Protein 1FOB (pdb70)

Secondary structure (DSSP, 8-state):
--SEEEEE-TTHHHHHHTT---B-TTS-B--HHHHHHHHT--EEEEEE-S--TT-TT-HHHHHHHHHHHHHTT-EEEEEE--SSS--BTTB-BPPTTS-SS-HHHHHHHHHHHHHHHHHHHHHTT---SEEEESSSGGG-SSBTTTSTT-HHHHHHHHHHHHHHHHTS--SSPPEEEEEES-TT-HHHHHHHHHHHHHTSSS-GGG--EEEEE--SSS-TT--HHHHHHHHHHHHHHH---EEEEE----SB-SS-SSPPPGGGTTS-SSHHHHHHHHHHHHHHHHTSTTEEEEEEE-TT-TT-TTTTSSSSB--SB-TTT-BBPTHHHHHHT-

Radius of gyration: 18.92 Å; Cα contacts (8 Å, |Δi|>4): 773; chains: 1; bounding box: 38×49×52 Å

Foldseek 3Di:
DFQALAAAAQCQVVQVVVVAWFAAPVLHTDHPLLSLLVLQGAEYEHEEADAAPVPRRHLVSVLVVLVVNVVSRHAYAYEYAQENDDHALVDAAHHVVADQPDLVRNLVVLLQVLQVSLQVCVVVVHAHAHYESHEQQLQFHHPDQTGPVPLLSSQLSLLSNLVSQVPHPRPDRHAYEYEHEPLLALVSQVVSVVVSVVNVSHDLVSGAEYEYEQEFQPELSRDLVSNLVNQQCVCVPSVHAYEHEEYFAALFFPDGPYDGHPVLNVQDRRLVSRLVVLVVNVVSLVPHDRSRAYYYYNQQPQPCQCVPGNGDGGHQADNVSSYGHPSSSSSSVD

CATH classification: 3.20.20.80

Structure (mmCIF, N/CA/C/O backbone):
data_1FOB
#
_entry.id   1FOB
#
_cell.length_a   59.700
_cell.length_b   87.980
_cell.length_c   128.200
_cell.angle_alpha   90.00
_cell.angle_beta   90.00
_cell.angle_gamma   90.00
#
_symmetry.space_group_name_H-M   'I 2 2 2'
#
loop_
_entity.id
_entity.type
_entity.pdbx_description
1 polymer BETA-1,4-GALACTANASE
2 non-polymer 'CALCIUM ION'
3 water water
#
loop_
_atom_site.group_PDB
_atom_site.id
_atom_site.type_symbol
_atom_site.label_atom_id
_atom_site.label_alt_id
_atom_site.label_comp_id
_atom_site.label_asym_id
_atom_site.label_entity_id
_atom_site.label_seq_id
_atom_site.pdbx_PDB_ins_code
_atom_site.Cartn_x
_atom_site.Cartn_y
_atom_site.Cartn_z
_atom_site.occupancy
_atom_site.B_iso_or_equiv
_atom_site.auth_seq_id
_atom_site.auth_comp_id
_atom_site.auth_asym_id
_atom_site.auth_atom_id
_atom_site.pdbx_PDB_model_num
ATOM 1 N N . ALA A 1 1 ? 32.066 36.993 102.404 1.00 32.62 1 ALA A N 1
ATOM 2 C CA . ALA A 1 1 ? 30.595 36.767 102.330 1.00 33.36 1 ALA A CA 1
ATOM 3 C C . ALA A 1 1 ? 30.173 35.826 103.455 1.00 32.86 1 ALA A C 1
ATOM 4 O O . ALA A 1 1 ? 30.978 35.045 103.960 1.00 32.32 1 ALA A O 1
ATOM 6 N N . LEU A 1 2 ? 28.909 35.906 103.856 1.00 30.81 2 LEU A N 1
ATOM 7 C CA . LEU A 1 2 ? 28.412 35.052 104.926 1.00 28.93 2 LEU A CA 1
ATOM 8 C C . LEU A 1 2 ? 28.340 33.612 104.451 1.00 27.82 2 LEU A C 1
ATOM 9 O O . LEU A 1 2 ? 28.258 33.351 103.250 1.00 28.56 2 LEU A O 1
ATOM 14 N N . THR A 1 3 ? 28.370 32.679 105.396 1.00 27.33 3 THR A N 1
ATOM 15 C CA . THR A 1 3 ? 28.304 31.267 105.071 1.00 26.88 3 THR A CA 1
ATOM 16 C C . THR A 1 3 ? 27.000 30.971 104.343 1.00 26.61 3 THR A C 1
ATOM 17 O O . THR A 1 3 ? 26.965 30.159 103.416 1.00 25.73 3 THR A O 1
ATOM 21 N N . TYR A 1 4 ? 25.931 31.650 104.756 1.00 26.47 4 TYR A N 1
ATOM 22 C CA . TYR A 1 4 ? 24.623 31.465 104.137 1.00 24.44 4 TYR A CA 1
ATOM 23 C C . TYR A 1 4 ? 23.977 32.803 103.787 1.00 24.32 4 TYR A C 1
ATOM 24 O O . TYR A 1 4 ? 23.914 33.712 104.619 1.00 24.28 4 TYR A O 1
ATOM 33 N N . ARG A 1 5 ? 23.515 32.919 102.549 1.00 23.08 5 ARG A N 1
ATOM 34 C CA . ARG A 1 5 ? 22.801 34.103 102.069 1.00 24.87 5 ARG A CA 1
ATOM 35 C C . ARG A 1 5 ? 21.554 33.439 101.507 1.00 24.97 5 ARG A C 1
ATOM 36 O O . ARG A 1 5 ? 21.547 32.962 100.371 1.00 23.40 5 ARG A O 1
ATOM 44 N N . GLY A 1 6 ? 20.502 33.381 102.308 1.00 23.97 6 GLY A N 1
ATOM 45 C CA . GLY A 1 6 ? 19.321 32.694 101.837 1.00 21.04 6 GLY A CA 1
ATOM 46 C C . GLY A 1 6 ? 18.031 33.457 101.755 1.00 22.56 6 GLY A C 1
ATOM 47 O O . GLY A 1 6 ? 17.957 34.649 102.053 1.00 20.99 6 GLY A O 1
ATOM 48 N N . ALA A 1 7 ? 17.008 32.727 101.330 1.00 21.35 7 ALA A N 1
ATOM 49 C CA . ALA A 1 7 ? 15.669 33.248 101.182 1.00 21.65 7 ALA A CA 1
ATOM 50 C C . ALA A 1 7 ? 14.689 32.110 101.422 1.00 21.42 7 ALA A C 1
ATOM 51 O O . ALA A 1 7 ? 14.973 30.956 101.101 1.00 22.90 7 ALA A O 1
ATOM 53 N N . ASP A 1 8 ? 13.548 32.435 102.014 1.00 20.50 8 ASP A N 1
ATOM 54 C CA . ASP A 1 8 ? 12.501 31.448 102.247 1.00 21.10 8 ASP A CA 1
ATOM 55 C C . ASP A 1 8 ? 11.482 31.736 101.153 1.00 19.59 8 ASP A C 1
ATOM 56 O O . ASP A 1 8 ? 10.773 32.738 101.205 1.00 20.67 8 ASP A O 1
ATOM 61 N N . ILE A 1 9 ? 11.424 30.870 100.149 1.00 20.54 9 ILE A N 1
ATOM 62 C CA . ILE A 1 9 ? 10.490 31.065 99.049 1.00 21.36 9 ILE A CA 1
ATOM 63 C C . ILE A 1 9 ? 9.452 29.945 99.038 1.00 23.32 9 ILE A C 1
ATOM 64 O O . ILE A 1 9 ? 9.018 29.490 97.984 1.00 22.60 9 ILE A O 1
ATOM 69 N N . SER A 1 10 ? 9.059 29.511 100.232 1.00 21.89 10 SER A N 1
ATOM 70 C CA . SER A 1 10 ? 8.080 28.441 100.377 1.00 22.46 10 SER A CA 1
ATOM 71 C C . SER A 1 10 ? 6.833 28.617 99.508 1.00 21.83 10 SER A C 1
ATOM 72 O O . SER A 1 10 ? 6.286 27.649 98.995 1.00 24.13 10 SER A O 1
ATOM 75 N N . SER A 1 11 ? 6.388 29.855 99.347 1.00 22.68 11 SER A N 1
ATOM 76 C CA . SER A 1 11 ? 5.198 30.148 98.563 1.00 24.22 11 SER A CA 1
ATOM 77 C C . SER A 1 11 ? 5.347 29.935 97.057 1.00 25.12 11 SER A C 1
ATOM 78 O O . SER A 1 11 ? 4.351 29.913 96.338 1.00 25.32 11 SER A O 1
ATOM 81 N N . LEU A 1 12 ? 6.578 29.781 96.583 1.00 26.14 12 LEU A N 1
ATOM 82 C CA . LEU A 1 12 ? 6.817 29.637 95.149 1.00 25.50 12 LEU A CA 1
ATOM 83 C C . LEU A 1 12 ? 5.844 28.768 94.362 1.00 28.05 12 LEU A C 1
ATOM 84 O O . LEU A 1 12 ? 5.181 29.257 93.447 1.00 28.47 12 LEU A O 1
ATOM 89 N N . LEU A 1 13 ? 5.758 27.487 94.701 1.00 28.23 13 LEU A N 1
ATOM 90 C CA . LEU A 1 13 ? 4.879 26.590 93.963 1.00 30.46 13 LEU A CA 1
ATOM 91 C C . LEU A 1 13 ? 3.430 27.062 93.967 1.00 31.62 13 LEU A C 1
ATOM 92 O O . LEU A 1 13 ? 2.703 26.844 93.001 1.00 33.25 13 LEU A O 1
ATOM 97 N N . LEU A 1 14 ? 3.008 27.725 95.038 1.00 32.81 14 LEU A N 1
ATOM 98 C CA . LEU A 1 14 ? 1.639 28.226 95.106 1.00 33.27 14 LEU A CA 1
ATOM 99 C C . LEU A 1 14 ? 1.423 29.385 94.141 1.00 34.49 14 LEU A C 1
ATOM 100 O O . LEU A 1 14 ? 0.352 29.522 93.551 1.00 33.60 14 LEU A O 1
ATOM 105 N N . LEU A 1 15 ? 2.443 30.218 93.978 1.00 34.11 15 LEU A N 1
ATOM 106 C CA . LEU A 1 15 ? 2.344 31.359 93.080 1.00 34.73 15 LEU A CA 1
ATOM 107 C C . LEU A 1 15 ? 2.458 30.904 91.624 1.00 35.11 15 LEU A C 1
ATOM 108 O O . LEU A 1 15 ? 1.647 31.306 90.782 1.00 35.30 15 LEU A O 1
ATOM 113 N N . GLU A 1 16 ? 3.449 30.065 91.329 1.00 35.31 16 GLU A N 1
ATOM 114 C CA . GLU A 1 16 ? 3.619 29.561 89.966 1.00 36.77 16 GLU A CA 1
ATOM 115 C C . GLU A 1 16 ? 2.317 28.913 89.527 1.00 39.33 16 GLU A C 1
ATOM 116 O O . GLU A 1 16 ? 1.846 29.139 88.411 1.00 40.44 16 GLU A O 1
ATOM 122 N N . ASP A 1 17 ? 1.727 28.112 90.411 1.00 41.04 17 ASP A N 1
ATOM 123 C CA . ASP A 1 17 ? 0.470 27.444 90.099 1.00 43.76 17 ASP A CA 1
ATOM 124 C C . ASP A 1 17 ? -0.625 28.447 89.771 1.00 45.17 17 ASP A C 1
ATOM 125 O O . ASP A 1 17 ? -1.458 28.195 88.896 1.00 47.02 17 ASP A O 1
ATOM 130 N N . GLU A 1 18 ? -0.629 29.581 90.471 1.00 45.06 18 GLU A N 1
ATOM 131 C CA . GLU A 1 18 ? -1.625 30.617 90.234 1.00 46.71 18 GLU A CA 1
ATOM 132 C C . GLU A 1 18 ? -1.267 31.432 88.994 1.00 46.11 18 GLU A C 1
ATOM 133 O O . GLU A 1 18 ? -1.845 32.492 88.743 1.00 46.20 18 GLU A O 1
ATOM 139 N N . GLY A 1 19 ? -0.307 30.929 88.223 1.00 45.38 19 GLY A N 1
ATOM 140 C CA . GLY A 1 19 ? 0.091 31.609 87.006 1.00 45.16 19 GLY A CA 1
ATOM 141 C C . GLY A 1 19 ? 1.245 32.588 87.113 1.00 44.92 19 GLY A C 1
ATOM 142 O O . GLY A 1 19 ? 1.636 33.185 86.113 1.00 44.50 19 GLY A O 1
ATOM 143 N N . TYR A 1 20 ? 1.802 32.758 88.309 1.00 44.18 20 TYR A N 1
ATOM 144 C CA . TYR A 1 20 ? 2.911 33.685 88.497 1.00 43.67 20 TYR A CA 1
ATOM 145 C C . TYR A 1 20 ? 4.243 33.232 87.916 1.00 42.33 20 TYR A C 1
ATOM 146 O O . TYR A 1 20 ? 4.541 32.043 87.857 1.00 40.82 20 TYR A O 1
ATOM 155 N N . SER A 1 21 ? 5.040 34.211 87.494 1.00 42.17 21 SER A N 1
ATOM 156 C CA . SER A 1 21 ? 6.360 33.981 86.918 1.00 42.22 21 SER A CA 1
ATOM 157 C C . SER A 1 21 ? 7.191 35.224 87.221 1.00 41.44 21 SER A C 1
ATOM 158 O O . SER A 1 21 ? 6.639 36.307 87.421 1.00 41.78 21 SER A O 1
ATOM 161 N N . TYR A 1 22 ? 8.510 35.075 87.260 1.00 40.44 22 TYR A N 1
ATOM 162 C CA . TYR A 1 22 ? 9.382 36.205 87.558 1.00 40.26 22 TYR A CA 1
ATOM 163 C C . TYR A 1 22 ? 10.385 36.498 86.455 1.00 40.77 22 TYR A C 1
ATOM 164 O O . TYR A 1 22 ? 10.607 35.672 85.568 1.00 40.53 22 TYR A O 1
ATOM 173 N N . LYS A 1 23 ? 10.990 37.684 86.532 1.00 40.61 23 LYS A N 1
ATOM 174 C CA . LYS A 1 23 ? 11.987 38.131 85.565 1.00 41.05 23 LYS A CA 1
ATOM 175 C C . LYS A 1 23 ? 13.248 38.634 86.243 1.00 39.96 23 LYS A C 1
ATOM 176 O O . LYS A 1 23 ? 13.184 39.363 87.241 1.00 38.74 23 LYS A O 1
ATOM 182 N N . ASN A 1 24 ? 14.396 38.246 85.693 1.00 38.42 24 ASN A N 1
ATOM 183 C CA . ASN A 1 24 ? 15.682 38.672 86.226 1.00 39.66 24 ASN A CA 1
ATOM 184 C C . ASN A 1 24 ? 15.840 40.178 86.018 1.00 40.61 24 ASN A C 1
ATOM 185 O O . ASN A 1 24 ? 14.938 40.837 85.494 1.00 38.59 24 ASN A O 1
ATOM 190 N N . LEU A 1 25 ? 16.987 40.720 86.423 1.00 41.91 25 LEU A N 1
ATOM 191 C CA . LEU A 1 25 ? 17.246 42.149 86.283 1.00 44.12 25 LEU A CA 1
ATOM 192 C C . LEU A 1 25 ? 17.345 42.614 84.824 1.00 45.39 25 LEU A C 1
ATOM 193 O O . LEU A 1 25 ? 17.454 43.814 84.562 1.00 45.86 25 LEU A O 1
ATOM 198 N N . ASN A 1 26 ? 17.311 41.675 83.880 1.00 46.04 26 ASN A N 1
ATOM 199 C CA . ASN A 1 26 ? 17.365 42.021 82.455 1.00 46.68 26 ASN A CA 1
ATOM 200 C C . ASN A 1 26 ? 15.966 41.947 81.848 1.00 46.63 26 ASN A C 1
ATOM 201 O O . ASN A 1 26 ? 15.796 42.082 80.634 1.00 46.97 26 ASN A O 1
ATOM 206 N N . GLY A 1 27 ? 14.961 41.712 82.684 1.00 45.46 27 GLY A N 1
ATOM 207 C CA . GLY A 1 27 ? 13.602 41.628 82.176 1.00 45.11 27 GLY A CA 1
ATOM 208 C C . GLY A 1 27 ? 13.343 40.327 81.436 1.00 45.06 27 GLY A C 1
ATOM 209 O O . GLY A 1 27 ? 12.388 40.225 80.669 1.00 46.47 27 GLY A O 1
ATOM 210 N N . GLN A 1 28 ? 14.198 39.332 81.648 1.00 44.66 28 GLN A N 1
ATOM 211 C CA . GLN A 1 28 ? 14.023 38.037 81.002 1.00 44.52 28 GLN A CA 1
ATOM 212 C C . GLN A 1 28 ? 13.312 37.093 81.980 1.00 43.20 28 GLN A C 1
ATOM 213 O O . GLN A 1 28 ? 13.800 36.871 83.088 1.00 40.35 28 GLN A O 1
ATOM 219 N N . THR A 1 29 ? 12.166 36.542 81.580 1.00 42.27 29 THR A N 1
ATOM 220 C CA . THR A 1 29 ? 11.441 35.610 82.445 1.00 41.64 29 THR A CA 1
ATOM 221 C C . THR A 1 29 ? 12.393 34.472 82.787 1.00 41.53 29 THR A C 1
ATOM 222 O O . THR A 1 29 ? 13.233 34.095 81.966 1.00 40.96 29 THR A O 1
ATOM 226 N N . GLN A 1 30 ? 12.261 33.909 83.984 1.00 40.21 30 GLN A N 1
ATOM 227 C CA . GLN A 1 30 ? 13.158 32.835 84.392 1.00 39.12 30 GLN A CA 1
ATOM 228 C C . GLN A 1 30 ? 12.790 32.268 85.763 1.00 38.07 30 GLN A C 1
ATOM 229 O O . GLN A 1 30 ? 12.368 33.004 86.656 1.00 38.50 30 GLN A O 1
ATOM 235 N N . ALA A 1 31 ? 12.946 30.958 85.929 1.00 36.43 31 ALA A N 1
ATOM 236 C CA . ALA A 1 31 ? 12.617 30.314 87.202 1.00 34.12 31 ALA A CA 1
ATOM 237 C C . ALA A 1 31 ? 13.261 31.059 88.371 1.00 32.54 31 ALA A C 1
ATOM 238 O O . ALA A 1 31 ? 14.474 31.278 88.392 1.00 31.70 31 ALA A O 1
ATOM 240 N N . LEU A 1 32 ? 12.441 31.432 89.352 1.00 32.94 32 LEU A N 1
ATOM 241 C CA . LEU A 1 32 ? 12.914 32.180 90.522 1.00 29.17 32 LEU A CA 1
ATOM 242 C C . LEU A 1 32 ? 14.160 31.618 91.192 1.00 29.93 32 LEU A C 1
ATOM 243 O O . LEU A 1 32 ? 15.068 32.375 91.545 1.00 28.87 32 LEU A O 1
ATOM 248 N N . GLU A 1 33 ? 14.205 30.304 91.387 1.00 28.83 33 GLU A N 1
ATOM 249 C CA . GLU A 1 33 ? 15.360 29.698 92.036 1.00 28.96 33 GLU A CA 1
ATOM 250 C C . GLU A 1 33 ? 16.641 29.949 91.242 1.00 29.83 33 GLU A C 1
ATOM 251 O O . GLU A 1 33 ? 17.708 30.125 91.828 1.00 29.95 33 GLU A O 1
ATOM 257 N N . THR A 1 34 ? 16.544 29.967 89.912 1.00 30.79 34 THR A N 1
ATOM 258 C CA . THR A 1 34 ? 17.734 30.197 89.102 1.00 31.79 34 THR A CA 1
ATOM 259 C C . THR A 1 34 ? 18.100 31.677 89.120 1.00 29.82 34 THR A C 1
ATOM 260 O O . THR A 1 34 ? 19.269 32.027 89.031 1.00 31.99 34 THR A O 1
ATOM 264 N N . ILE A 1 35 ? 17.101 32.542 89.254 1.00 29.11 35 ILE A N 1
ATOM 265 C CA . ILE A 1 35 ? 17.343 33.982 89.318 1.00 28.83 35 ILE A CA 1
ATOM 266 C C . ILE A 1 35 ? 18.103 34.276 90.605 1.00 29.11 35 ILE A C 1
ATOM 267 O O . ILE A 1 35 ? 19.039 35.068 90.627 1.00 27.93 35 ILE A O 1
ATOM 272 N N . LEU A 1 36 ? 17.676 33.631 91.684 1.00 28.56 36 LEU A N 1
ATOM 273 C CA . LEU A 1 36 ? 18.297 33.809 92.989 1.00 27.03 36 LEU A CA 1
ATOM 274 C C . LEU A 1 36 ? 19.693 33.220 93.036 1.00 26.47 36 LEU A C 1
ATOM 275 O O . LEU A 1 36 ? 20.630 33.840 93.542 1.00 26.51 36 LEU A O 1
ATOM 280 N N . ALA A 1 37 ? 19.829 32.005 92.515 1.00 28.40 37 ALA A N 1
ATOM 281 C CA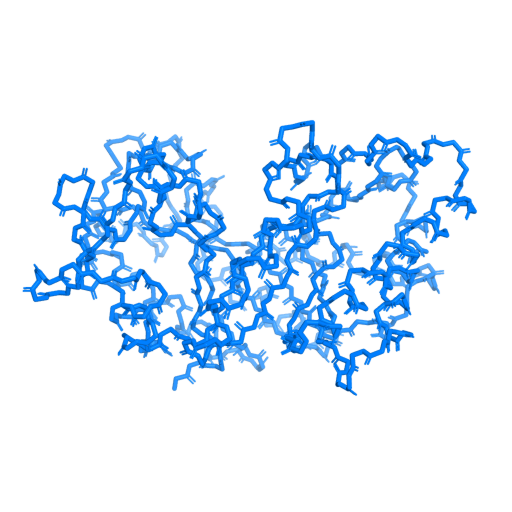 . ALA A 1 37 ? 21.118 31.325 92.509 1.00 29.88 37 ALA A CA 1
ATOM 282 C C . ALA A 1 37 ? 22.185 32.180 91.827 1.00 29.47 37 ALA A C 1
ATOM 283 O O . ALA A 1 37 ? 23.274 32.373 92.365 1.00 30.24 37 ALA A O 1
ATOM 285 N N . ASP A 1 38 ? 21.856 32.706 90.652 1.00 30.31 38 ASP A N 1
ATOM 286 C CA . ASP A 1 38 ? 22.798 33.524 89.894 1.00 31.51 38 ASP A CA 1
ATOM 287 C C . ASP A 1 38 ? 23.127 34.824 90.601 1.00 31.52 38 ASP A C 1
ATOM 288 O O . ASP A 1 38 ? 24.174 35.423 90.353 1.00 33.04 38 ASP A O 1
ATOM 293 N N . ALA A 1 39 ? 22.226 35.265 91.476 1.00 31.13 39 ALA A N 1
ATOM 294 C CA . ALA A 1 39 ? 22.433 36.503 92.207 1.00 29.21 39 ALA A CA 1
ATOM 295 C C . ALA A 1 39 ? 23.319 36.300 93.423 1.00 28.74 39 ALA A C 1
ATOM 296 O O . ALA A 1 39 ? 23.739 37.268 94.053 1.00 27.71 39 ALA A O 1
ATOM 298 N N . GLY A 1 40 ? 23.603 35.047 93.769 1.00 28.01 40 GLY A N 1
ATOM 299 C CA . GLY A 1 40 ? 24.462 34.804 94.915 1.00 28.31 40 GLY A CA 1
ATOM 300 C C . GLY A 1 40 ? 23.804 34.079 96.077 1.00 26.93 40 GLY A C 1
ATOM 301 O O . GLY A 1 40 ? 24.489 33.628 96.994 1.00 27.84 40 GLY A O 1
ATOM 302 N N . ILE A 1 41 ? 22.480 33.973 96.046 1.00 27.45 41 ILE A N 1
ATOM 303 C CA . ILE A 1 41 ? 21.754 33.271 97.105 1.00 27.94 41 ILE A CA 1
ATOM 304 C C . ILE A 1 41 ? 22.262 31.830 97.055 1.00 28.68 41 ILE A C 1
ATOM 305 O O . ILE A 1 41 ? 22.275 31.223 95.982 1.00 28.21 41 ILE A O 1
ATOM 310 N N . ASN A 1 42 ? 22.694 31.283 98.192 1.00 26.87 42 ASN A N 1
ATOM 311 C CA . ASN A 1 42 ? 23.209 29.921 98.192 1.00 27.01 42 ASN A CA 1
ATOM 312 C C . ASN A 1 42 ? 22.449 28.945 99.077 1.00 26.72 42 ASN A C 1
ATOM 313 O O . ASN A 1 42 ? 22.873 27.801 99.244 1.00 25.28 42 ASN A O 1
ATOM 318 N N . SER A 1 43 ? 21.324 29.390 99.633 1.00 25.50 43 SER A N 1
ATOM 319 C CA . SER A 1 43 ? 20.525 28.520 100.481 1.00 25.19 43 SER A CA 1
ATOM 320 C C . SER A 1 43 ? 19.051 28.914 100.462 1.00 24.84 43 SER A C 1
ATOM 321 O O . SER A 1 43 ? 18.714 30.096 100.411 1.00 22.30 43 SER A O 1
ATOM 324 N N . ILE A 1 44 ? 18.177 27.910 100.494 1.00 23.67 44 ILE A N 1
ATOM 325 C CA . ILE A 1 44 ? 16.737 28.146 100.475 1.00 22.88 44 ILE A CA 1
ATOM 326 C C . ILE A 1 44 ? 16.057 27.481 101.677 1.00 23.51 44 ILE A C 1
ATOM 327 O O . ILE A 1 44 ? 16.273 26.305 101.953 1.00 21.82 44 ILE A O 1
ATOM 332 N N . ARG A 1 45 ? 15.244 28.262 102.384 1.00 20.78 45 ARG A N 1
ATOM 333 C CA . ARG A 1 45 ? 14.512 27.796 103.558 1.00 20.47 45 ARG A CA 1
ATOM 334 C C . ARG A 1 45 ? 13.091 27.456 103.120 1.00 18.23 45 ARG A C 1
ATOM 335 O O . ARG A 1 45 ? 12.471 28.214 102.376 1.00 19.51 45 ARG A O 1
ATOM 343 N N . GLN A 1 46 ? 12.582 26.314 103.574 1.00 19.32 46 GLN A N 1
ATOM 344 C CA . GLN A 1 46 ? 11.235 25.881 103.212 1.00 17.89 46 GLN A CA 1
ATOM 345 C C . GLN A 1 46 ? 10.432 25.467 104.445 1.00 17.34 46 GLN A C 1
ATOM 346 O O . GLN A 1 46 ? 10.896 24.649 105.238 1.00 17.85 46 GLN A O 1
ATOM 352 N N . ARG A 1 47 ? 9.233 26.023 104.601 1.00 17.91 47 ARG A N 1
ATOM 353 C CA . ARG A 1 47 ? 8.409 25.670 105.751 1.00 18.01 47 ARG A CA 1
ATOM 354 C C . ARG A 1 47 ? 7.677 24.365 105.472 1.00 18.37 47 ARG A C 1
ATOM 355 O O . ARG A 1 47 ? 7.101 24.183 104.403 1.00 17.82 47 ARG A O 1
ATOM 363 N N . VAL A 1 48 ? 7.710 23.458 106.445 1.00 18.87 48 VAL A N 1
ATOM 364 C CA . VAL A 1 48 ? 7.074 22.155 106.301 1.00 19.80 48 VAL A CA 1
ATOM 365 C C . VAL A 1 48 ? 5.947 21.932 107.311 1.00 20.35 48 VAL A C 1
ATOM 366 O O . VAL A 1 48 ? 6.166 22.027 108.517 1.00 19.11 48 VAL A O 1
ATOM 370 N N . TRP A 1 49 ? 4.748 21.647 106.805 1.00 18.56 49 TRP A N 1
ATOM 371 C CA . TRP A 1 49 ? 3.590 21.371 107.646 1.00 18.69 49 TRP A CA 1
ATOM 372 C C . TRP A 1 49 ? 3.306 19.873 107.587 1.00 19.15 49 TRP A C 1
ATOM 373 O O . TRP A 1 49 ? 3.553 19.231 106.563 1.00 19.59 49 TRP A O 1
ATOM 384 N N . VAL A 1 50 ? 2.778 19.322 108.677 1.00 18.43 50 VAL A N 1
ATOM 385 C CA . VAL A 1 50 ? 2.522 17.886 108.756 1.00 19.74 50 VAL A CA 1
ATOM 386 C C . VAL A 1 50 ? 1.340 17.362 107.947 1.00 21.85 50 VAL A C 1
ATOM 387 O O . VAL A 1 50 ? 1.538 16.629 106.973 1.00 23.38 50 VAL A O 1
ATOM 391 N N . ASN A 1 51 ? 0.119 17.721 108.329 1.00 22.37 51 ASN A N 1
ATOM 392 C CA . ASN A 1 51 ? -1.044 17.251 107.585 1.00 25.14 51 ASN A CA 1
ATOM 393 C C . ASN A 1 51 ? -2.055 18.350 107.238 1.00 26.35 51 ASN A C 1
ATOM 394 O O . ASN A 1 51 ? -3.204 18.305 107.668 1.00 27.53 51 ASN A O 1
ATOM 402 N N . PRO A 1 52 ? -1.638 19.358 106.459 1.00 25.88 52 PRO A N 1
ATOM 403 C CA . PRO A 1 52 ? -2.599 20.410 106.113 1.00 26.25 52 PRO A CA 1
ATOM 404 C C . PRO A 1 52 ? -3.690 19.816 105.215 1.00 28.26 52 PRO A C 1
ATOM 405 O O . PRO A 1 52 ? -3.391 19.112 104.254 1.00 26.64 52 PRO A O 1
ATOM 409 N N . SER A 1 53 ? -4.949 20.086 105.543 1.00 29.45 53 SER A N 1
ATOM 410 C CA . SER A 1 53 ? -6.062 19.554 104.760 1.00 32.81 53 SER A CA 1
ATOM 411 C C . SER A 1 53 ? -5.948 19.859 103.274 1.00 31.93 53 SER A C 1
ATOM 412 O O . SER A 1 53 ? -6.284 19.019 102.434 1.00 32.30 53 SER A O 1
ATOM 415 N N . ASP A 1 54 ? -5.469 21.053 102.949 1.00 31.21 54 ASP A N 1
ATOM 416 C CA . ASP A 1 54 ? -5.343 21.444 101.555 1.00 31.00 54 ASP A CA 1
ATOM 417 C C . ASP A 1 54 ? -3.974 21.164 100.937 1.00 30.14 54 ASP A C 1
ATOM 418 O O . ASP A 1 54 ? -3.715 21.572 99.812 1.00 30.52 54 ASP A O 1
ATOM 423 N N . GLY A 1 55 ? -3.110 20.460 101.670 1.00 30.71 55 GLY A N 1
ATOM 424 C CA . GLY A 1 55 ? -1.790 20.102 101.161 1.00 28.63 55 GLY A CA 1
ATOM 425 C C . GLY A 1 55 ? -0.684 21.149 101.119 1.00 28.48 55 GLY A C 1
ATOM 426 O O . GLY A 1 55 ? 0.475 20.829 100.834 1.00 27.20 55 GLY A O 1
ATOM 427 N N . SER A 1 56 ? -1.028 22.399 101.398 1.00 28.69 56 SER A N 1
ATOM 428 C CA . SER A 1 56 ? -0.036 23.468 101.362 1.00 28.88 56 SER A CA 1
ATOM 429 C C . SER A 1 56 ? 1.163 23.211 102.266 1.00 26.79 56 SER A C 1
ATOM 430 O O . SER A 1 56 ? 1.013 22.944 103.462 1.00 26.38 56 SER A O 1
ATOM 433 N N . TYR A 1 57 ? 2.350 23.282 101.673 1.00 23.88 57 TYR A N 1
ATOM 434 C CA . TYR A 1 57 ? 3.611 23.102 102.379 1.00 23.02 57 TYR A CA 1
ATOM 435 C C . TYR A 1 57 ? 3.809 21.736 103.024 1.00 24.26 57 TYR A C 1
ATOM 436 O O . TYR A 1 57 ? 4.583 21.619 103.972 1.00 22.30 57 TYR A O 1
ATOM 445 N N . ASP A 1 58 ? 3.121 20.701 102.540 1.00 25.44 58 ASP A N 1
ATOM 446 C CA . ASP A 1 58 ? 3.319 19.376 103.128 1.00 26.67 58 ASP A CA 1
ATOM 447 C C . ASP A 1 58 ? 4.574 18.724 102.542 1.00 27.68 58 ASP A C 1
ATOM 448 O O . ASP A 1 58 ? 5.320 19.367 101.793 1.00 27.16 58 ASP A O 1
ATOM 453 N N . LEU A 1 59 ? 4.820 17.462 102.883 1.00 26.55 59 LEU A N 1
ATOM 454 C CA . LEU A 1 59 ? 6.018 16.786 102.403 1.00 27.94 59 LEU A CA 1
ATOM 455 C C . LEU A 1 59 ? 6.145 16.714 100.885 1.00 26.52 59 LEU A C 1
ATOM 456 O O . LEU A 1 59 ? 7.220 16.952 100.342 1.00 23.93 59 LEU A O 1
ATOM 461 N N . ASP A 1 60 ? 5.061 16.401 100.188 1.00 28.06 60 ASP A N 1
ATOM 462 C CA . ASP A 1 60 ? 5.145 16.315 98.736 1.00 29.06 60 ASP A CA 1
ATOM 463 C C . ASP A 1 60 ? 5.439 17.689 98.137 1.00 30.03 60 ASP A C 1
ATOM 464 O O . ASP A 1 60 ? 6.266 17.816 97.237 1.00 28.43 60 ASP A O 1
ATOM 469 N N . TYR A 1 61 ? 4.761 18.710 98.651 1.00 28.11 61 TYR A N 1
ATOM 470 C CA . TYR A 1 61 ? 4.944 20.088 98.203 1.00 25.23 61 TYR A CA 1
ATOM 471 C C . TYR A 1 61 ? 6.422 20.444 98.330 1.00 26.46 61 TYR A C 1
ATOM 472 O O . TYR A 1 61 ? 7.039 20.948 97.393 1.00 25.35 61 TYR A O 1
ATOM 481 N N . ASN A 1 62 ? 6.992 20.159 99.493 1.00 24.18 62 ASN A N 1
ATOM 482 C CA . ASN A 1 62 ? 8.388 20.458 99.733 1.00 25.09 62 ASN A CA 1
ATOM 483 C C . ASN A 1 62 ? 9.355 19.629 98.899 1.00 25.44 62 ASN A C 1
ATOM 484 O O . ASN A 1 62 ? 10.450 20.090 98.596 1.00 23.42 62 ASN A O 1
ATOM 489 N N . LEU A 1 63 ? 8.969 18.411 98.528 1.00 25.42 63 LEU A N 1
ATOM 490 C CA . LEU A 1 63 ? 9.856 17.589 97.708 1.00 27.07 63 LEU A CA 1
ATOM 491 C C . LEU A 1 63 ? 10.001 18.207 96.322 1.00 27.53 63 LEU A C 1
ATOM 492 O O . LEU A 1 63 ? 11.102 18.275 95.772 1.00 29.00 63 LEU A O 1
ATOM 497 N N . GLU A 1 64 ? 8.882 18.662 95.768 1.00 28.01 64 GLU A N 1
ATOM 498 C CA . GLU A 1 64 ? 8.859 19.280 94.447 1.00 30.23 64 GLU A CA 1
ATOM 499 C C . GLU A 1 64 ? 9.727 20.536 94.454 1.00 29.21 64 GLU A C 1
ATOM 500 O O . GLU A 1 64 ? 10.525 20.769 93.541 1.00 26.81 64 GLU A O 1
ATOM 506 N N . LEU A 1 65 ? 9.578 21.343 95.497 1.00 26.64 65 LEU A N 1
ATOM 507 C CA . LEU A 1 65 ? 10.344 22.576 95.611 1.00 25.58 65 LEU A CA 1
ATOM 508 C C . LEU A 1 65 ? 11.824 22.329 95.877 1.00 25.63 65 LEU A C 1
ATOM 509 O O . LEU A 1 65 ? 12.677 23.029 95.329 1.00 26.75 65 LEU A O 1
ATOM 514 N N . ALA A 1 66 ? 12.131 21.330 96.699 1.00 23.01 66 ALA A N 1
ATOM 515 C CA . ALA A 1 66 ? 13.517 21.025 97.038 1.00 24.82 66 ALA A CA 1
ATOM 516 C C . ALA A 1 66 ? 14.278 20.481 95.833 1.00 27.09 66 ALA A C 1
ATOM 517 O O . ALA A 1 66 ? 15.479 20.714 95.697 1.00 27.85 66 ALA A O 1
ATOM 519 N N . LYS A 1 67 ? 13.578 19.752 94.969 1.00 28.33 67 LYS A N 1
ATOM 520 C CA . LYS A 1 67 ? 14.201 19.188 93.768 1.00 31.80 67 LYS A CA 1
ATOM 521 C C . LYS A 1 67 ? 14.813 20.303 92.931 1.00 32.26 67 LYS A C 1
ATOM 522 O O . LYS A 1 67 ? 15.943 20.192 92.453 1.00 32.52 67 LYS A O 1
ATOM 528 N N . ARG A 1 68 ? 14.053 21.376 92.763 1.00 31.12 68 ARG A N 1
ATOM 529 C CA . ARG A 1 68 ? 14.497 22.523 91.988 1.00 31.07 68 ARG A CA 1
ATOM 530 C C . ARG A 1 68 ? 15.595 23.311 92.691 1.00 31.17 68 ARG A C 1
ATOM 531 O O . ARG A 1 68 ? 16.459 23.905 92.040 1.00 31.39 68 ARG A O 1
ATOM 539 N N . VAL A 1 69 ? 15.570 23.319 94.021 1.00 28.25 69 VAL A N 1
ATOM 540 C CA . VAL A 1 69 ? 16.584 24.025 94.794 1.00 27.42 69 VAL A CA 1
ATOM 541 C C . VAL A 1 69 ? 17.934 23.325 94.635 1.00 28.72 69 VAL A C 1
ATOM 542 O O . VAL A 1 69 ? 18.968 23.970 94.458 1.00 28.27 69 VAL A O 1
ATOM 546 N N . LYS A 1 70 ? 17.908 21.998 94.711 1.00 28.78 70 LYS A N 1
ATOM 547 C CA . LYS A 1 70 ? 19.108 21.187 94.561 1.00 30.93 70 LYS A CA 1
ATOM 548 C C . LYS A 1 70 ? 19.693 21.403 93.159 1.00 31.02 70 LYS A C 1
ATOM 549 O O . LYS A 1 70 ? 20.903 21.592 92.997 1.00 31.16 70 LYS A O 1
ATOM 555 N N . ALA A 1 71 ? 18.813 21.386 92.165 1.00 29.73 71 ALA A N 1
ATOM 556 C CA . ALA A 1 71 ? 19.196 21.564 90.771 1.00 31.41 71 ALA A CA 1
ATOM 557 C C . ALA A 1 71 ? 19.949 22.870 90.570 1.00 32.65 71 ALA A C 1
ATOM 558 O O . ALA A 1 71 ? 20.975 22.900 89.888 1.00 32.42 71 ALA A O 1
ATOM 560 N N . ALA A 1 72 ? 19.442 23.940 91.179 1.00 31.69 72 ALA A N 1
ATOM 561 C CA . ALA A 1 72 ? 20.054 25.257 91.071 1.00 29.86 72 ALA A CA 1
ATOM 562 C C . ALA A 1 72 ? 21.316 25.389 91.915 1.00 29.46 72 ALA A C 1
ATOM 563 O O . ALA A 1 72 ? 21.908 26.463 91.990 1.00 29.45 72 ALA A O 1
ATOM 565 N N . GLY A 1 73 ? 21.714 24.298 92.561 1.00 28.52 73 GLY A N 1
ATOM 566 C CA . GLY A 1 73 ? 22.926 24.304 93.360 1.00 30.54 73 GLY A CA 1
ATOM 567 C C . GLY A 1 73 ? 22.909 25.064 94.675 1.00 31.63 73 GLY A C 1
ATOM 568 O O . GLY A 1 73 ? 23.939 25.589 95.111 1.00 30.13 73 GLY A O 1
ATOM 569 N N . MET A 1 74 ? 21.748 25.121 95.316 1.00 30.86 74 MET A N 1
ATOM 570 C CA . MET A 1 74 ? 21.641 25.814 96.593 1.00 30.65 74 MET A CA 1
ATOM 571 C C . MET A 1 74 ? 21.388 24.768 97.681 1.00 29.35 74 MET A C 1
ATOM 572 O O . MET A 1 74 ? 20.893 23.682 97.385 1.00 30.23 74 MET A O 1
ATOM 577 N N . SER A 1 75 ? 21.750 25.075 98.925 1.00 27.69 75 SER A N 1
ATOM 578 C CA . SER A 1 75 ? 21.534 24.125 100.011 1.00 25.56 75 SER A CA 1
ATOM 579 C C . SER A 1 75 ? 20.075 24.203 100.439 1.00 27.20 75 SER A C 1
ATOM 580 O O . SER A 1 75 ? 19.343 25.089 99.997 1.00 25.67 75 SER A O 1
ATOM 583 N N . LEU A 1 76 ? 19.655 23.268 101.286 1.00 25.37 76 LEU A N 1
ATOM 584 C CA . LEU A 1 76 ? 18.273 23.227 101.747 1.00 26.68 76 LEU A CA 1
ATOM 585 C C . LEU A 1 76 ? 18.177 23.309 103.264 1.00 23.70 76 LEU A C 1
ATOM 586 O O . LEU A 1 76 ? 18.890 22.619 103.985 1.00 24.44 76 LEU A O 1
ATOM 591 N N . TYR A 1 77 ? 17.293 24.179 103.732 1.00 24.22 77 TYR A N 1
ATOM 592 C CA . TYR A 1 77 ? 17.044 24.375 105.162 1.00 20.84 77 TYR A CA 1
ATOM 593 C C . TYR A 1 77 ? 15.553 24.121 105.318 1.00 19.30 77 TYR A C 1
ATOM 594 O O . TYR A 1 77 ? 14.730 24.875 104.804 1.00 20.79 77 TYR A O 1
ATOM 603 N N . LEU A 1 78 ? 15.217 23.021 105.989 1.00 19.36 78 LEU A N 1
ATOM 604 C CA . LEU A 1 78 ? 13.826 22.662 106.216 1.00 19.70 78 LEU A CA 1
ATOM 605 C C . LEU A 1 78 ? 13.379 23.199 107.568 1.00 17.20 78 LEU A C 1
ATOM 606 O O . LEU A 1 78 ? 13.980 22.891 108.599 1.00 18.62 78 LEU A O 1
ATOM 611 N N . ASP A 1 79 ? 12.332 24.018 107.534 1.00 17.66 79 ASP A N 1
ATOM 612 C CA . ASP A 1 79 ? 11.754 24.642 108.721 1.00 18.48 79 ASP A CA 1
ATOM 613 C C . ASP A 1 79 ? 10.514 23.848 109.116 1.00 16.24 79 ASP A C 1
ATOM 614 O O . ASP A 1 79 ? 9.427 24.105 108.608 1.00 16.40 79 ASP A O 1
ATOM 619 N N . LEU A 1 80 ? 10.686 22.881 110.014 1.00 16.39 80 LEU A N 1
ATOM 620 C CA . LEU A 1 80 ? 9.573 22.051 110.452 1.00 17.62 80 LEU A CA 1
ATOM 621 C C . LEU A 1 80 ? 8.708 22.802 111.441 1.00 18.09 80 LEU A C 1
ATOM 622 O O . LEU A 1 80 ? 9.162 23.121 112.529 1.00 19.69 80 LEU A O 1
ATOM 627 N N . HIS A 1 81 ? 7.464 23.086 111.071 1.00 16.95 81 HIS A N 1
ATOM 628 C CA . HIS A 1 81 ? 6.572 23.780 111.987 1.00 15.93 81 HIS A CA 1
ATOM 629 C C . HIS A 1 81 ? 5.939 22.811 112.984 1.00 16.95 81 HIS A C 1
ATOM 630 O O . HIS A 1 81 ? 5.368 23.240 113.987 1.00 18.51 81 HIS A O 1
ATOM 637 N N . LEU A 1 82 ? 6.045 21.513 112.709 1.00 15.65 82 LEU A N 1
ATOM 638 C CA . LEU A 1 82 ? 5.484 20.480 113.588 1.00 16.77 82 LEU A CA 1
ATOM 639 C C . LEU A 1 82 ? 4.048 20.826 113.965 1.00 18.22 82 LEU A C 1
ATOM 640 O O . LEU A 1 82 ? 3.664 20.829 115.146 1.00 18.03 82 LEU A O 1
ATOM 645 N N . SER A 1 83 ? 3.268 21.109 112.930 1.00 16.56 83 SER A N 1
ATOM 646 C CA . SER A 1 83 ? 1.868 21.475 113.052 1.00 16.58 83 SER A CA 1
ATOM 647 C C . SER A 1 83 ? 1.276 21.367 111.649 1.00 18.52 83 SER A C 1
ATOM 648 O O . SER A 1 83 ? 2.011 21.239 110.664 1.00 19.47 83 SER A O 1
ATOM 651 N N . ASP A 1 84 ? -0.046 21.404 111.561 1.00 19.26 84 ASP A N 1
ATOM 652 C CA . ASP A 1 84 ? -0.715 21.317 110.275 1.00 20.22 84 ASP A CA 1
ATOM 653 C C . ASP A 1 84 ? -0.866 22.706 109.689 1.00 21.34 84 ASP A C 1
ATOM 654 O O . ASP A 1 84 ? -1.340 22.854 108.563 1.00 21.44 84 ASP A O 1
ATOM 659 N N . THR A 1 85 ? -0.461 23.717 110.453 1.00 20.64 85 THR A N 1
ATOM 660 C CA . THR A 1 85 ? -0.573 25.102 110.012 1.00 19.55 85 THR A CA 1
ATOM 661 C C . THR A 1 85 ? 0.527 25.958 110.646 1.00 18.96 85 THR A C 1
ATOM 662 O O . THR A 1 85 ? 1.429 25.425 111.298 1.00 18.48 85 THR A O 1
ATOM 666 N N . TRP A 1 86 ? 0.454 27.276 110.450 1.00 18.44 86 TRP A N 1
ATOM 667 C CA . TRP A 1 86 ? 1.455 28.199 110.988 1.00 17.51 86 TRP A CA 1
ATOM 668 C C . TRP A 1 86 ? 1.757 27.994 112.467 1.00 18.17 86 TRP A C 1
ATOM 669 O O . TRP A 1 86 ? 0.847 27.998 113.302 1.00 17.31 86 TRP A O 1
ATOM 680 N N . ALA A 1 87 ? 3.035 27.830 112.793 1.00 15.28 87 ALA A N 1
ATOM 681 C CA . ALA A 1 87 ? 3.440 27.669 114.182 1.00 19.18 87 ALA A CA 1
ATOM 682 C C . ALA A 1 87 ? 4.266 28.880 114.613 1.00 17.52 87 ALA A C 1
ATOM 683 O O . ALA A 1 87 ? 5.179 29.303 113.896 1.00 17.72 87 ALA A O 1
ATOM 685 N N . ASP A 1 88 ? 3.933 29.441 115.772 1.00 17.81 88 ASP A N 1
ATOM 686 C CA . ASP A 1 88 ? 4.655 30.585 116.325 1.00 18.57 88 ASP A CA 1
ATOM 687 C C . ASP A 1 88 ? 4.349 30.674 117.826 1.00 19.88 88 ASP A C 1
ATOM 688 O O . ASP A 1 88 ? 3.617 29.838 118.354 1.00 17.99 88 ASP A O 1
ATOM 693 N N . PRO A 1 89 ? 4.900 31.681 118.528 1.00 18.66 89 PRO A N 1
ATOM 694 C CA . PRO A 1 89 ? 4.656 31.813 119.969 1.00 19.41 89 PRO A CA 1
ATOM 695 C C . PRO A 1 89 ? 3.206 31.882 120.421 1.00 21.14 89 PRO A C 1
ATOM 696 O O . PRO A 1 89 ? 2.909 31.593 121.578 1.00 21.70 89 PRO A O 1
ATOM 700 N N . SER A 1 90 ? 2.297 32.251 119.527 1.00 20.19 90 SER A N 1
ATOM 701 C CA . SER A 1 90 ? 0.904 32.335 119.924 1.00 21.14 90 SER A CA 1
ATOM 702 C C . SER A 1 90 ? 0.086 31.138 119.451 1.00 21.29 90 SER A C 1
ATOM 703 O O . SER A 1 90 ? -1.094 31.018 119.792 1.00 18.43 90 SER A O 1
ATOM 706 N N . ASP A 1 91 ? 0.710 30.249 118.674 1.00 19.62 91 ASP A N 1
ATOM 707 C CA . ASP A 1 91 ? 0.025 29.052 118.188 1.00 21.45 91 ASP A CA 1
ATOM 708 C C . ASP A 1 91 ? 0.974 27.912 117.816 1.00 18.96 91 ASP A C 1
ATOM 709 O O . ASP A 1 91 ? 1.713 27.997 116.834 1.00 20.43 91 ASP A O 1
ATOM 717 N N . GLN A 1 92 ? 0.945 26.851 118.614 1.00 16.03 92 GLN A N 1
ATOM 718 C CA . GLN A 1 92 ? 1.751 25.653 118.369 1.00 17.06 92 GLN A CA 1
ATOM 719 C C . GLN A 1 92 ? 0.782 24.472 118.403 1.00 17.61 92 GLN A C 1
ATOM 720 O O . GLN A 1 92 ? 0.855 23.615 119.284 1.00 18.50 92 GLN A O 1
ATOM 726 N N . THR A 1 93 ? -0.140 24.444 117.450 1.00 17.95 93 THR A N 1
ATOM 727 C CA . THR A 1 93 ? -1.137 23.378 117.396 1.00 19.53 93 THR A CA 1
ATOM 728 C C . THR A 1 93 ? -0.553 22.052 116.946 1.00 19.14 93 THR A C 1
ATOM 729 O O . THR A 1 93 ? 0.000 21.935 115.856 1.00 19.62 93 THR A O 1
ATOM 733 N N . THR A 1 94 ? -0.685 21.050 117.802 1.00 19.18 94 THR A N 1
ATOM 734 C CA . THR A 1 94 ? -0.181 19.716 117.510 1.00 19.95 94 THR A CA 1
ATOM 735 C C . THR A 1 94 ? -0.866 19.171 116.261 1.00 18.83 94 THR A C 1
ATOM 736 O O . THR A 1 94 ? -2.060 19.367 116.071 1.00 18.67 94 THR A O 1
ATOM 740 N N . PRO A 1 95 ? -0.111 18.495 115.381 1.00 19.16 95 PRO A N 1
ATOM 741 C CA . PRO A 1 95 ? -0.703 17.937 114.160 1.00 20.36 95 PRO A CA 1
ATOM 742 C C . PRO A 1 95 ? -1.939 17.091 114.452 1.00 21.84 95 PRO A C 1
ATOM 743 O O . PRO A 1 95 ? -2.002 16.399 115.468 1.00 19.00 95 PRO A O 1
ATOM 747 N N . SER A 1 96 ? -2.926 17.163 113.569 1.00 22.89 96 SER A N 1
ATOM 748 C CA . SER A 1 96 ? -4.125 16.353 113.740 1.00 26.97 96 SER A CA 1
ATOM 749 C C . SER A 1 96 ? -3.635 14.911 113.590 1.00 27.70 96 SER A C 1
ATOM 750 O O . SER A 1 96 ? -2.863 14.602 112.685 1.00 29.17 96 SER A O 1
ATOM 753 N N . GLY A 1 97 ? -4.064 14.029 114.482 1.00 28.54 97 GLY A N 1
ATOM 754 C CA . GLY A 1 97 ? -3.607 12.655 114.390 1.00 28.21 97 GLY A CA 1
ATOM 755 C C . GLY A 1 97 ? -2.478 12.365 115.365 1.00 26.88 97 GLY A C 1
ATOM 756 O O . GLY A 1 97 ? -2.214 11.202 115.679 1.00 28.19 97 GLY A O 1
ATOM 757 N N . TRP A 1 98 ? -1.786 13.408 115.819 1.00 23.25 98 TRP A N 1
ATOM 758 C CA . TRP A 1 98 ? -0.715 13.227 116.801 1.00 20.26 98 TRP A CA 1
ATOM 759 C C . TRP A 1 98 ? -1.348 13.397 118.190 1.00 20.94 98 TRP A C 1
ATOM 760 O O . TRP A 1 98 ? -2.422 13.973 118.312 1.00 21.31 98 TRP A O 1
ATOM 771 N N . SER A 1 99 ? -0.675 12.910 119.227 1.00 21.90 99 SER A N 1
ATOM 772 C CA . SER A 1 99 ? -1.210 12.951 120.591 1.00 19.67 99 SER A CA 1
ATOM 773 C C . SER A 1 99 ? -1.172 14.262 121.377 1.00 20.44 99 SER A C 1
ATOM 774 O O . SER A 1 99 ? -0.174 14.974 121.391 1.00 19.80 99 SER A O 1
ATOM 777 N N . THR A 1 100 ? -2.284 14.555 122.039 1.00 21.10 100 THR A N 1
ATOM 778 C CA . THR A 1 100 ? -2.401 15.730 122.896 1.00 22.23 100 THR A CA 1
ATOM 779 C C . THR A 1 100 ? -2.706 15.190 124.294 1.00 23.43 100 THR A C 1
ATOM 780 O O . THR A 1 100 ? -3.150 15.930 125.174 1.00 22.66 100 THR A O 1
ATOM 784 N N . THR A 1 101 ? -2.448 13.895 124.488 1.00 24.17 101 THR A N 1
ATOM 785 C CA . THR A 1 101 ? -2.737 13.228 125.755 1.00 23.10 101 THR A CA 1
ATOM 786 C C . THR A 1 101 ? -1.679 12.256 126.301 1.00 24.98 101 THR A C 1
ATOM 787 O O . THR A 1 101 ? -1.794 11.802 127.437 1.00 24.68 101 THR A O 1
ATOM 791 N N . ASP A 1 102 ? -0.657 11.932 125.513 1.00 22.65 102 ASP A N 1
ATOM 792 C CA . ASP A 1 102 ? 0.366 10.989 125.968 1.00 23.66 102 ASP A CA 1
ATOM 793 C C . ASP A 1 102 ? 1.746 11.370 125.446 1.00 23.73 102 ASP A C 1
ATOM 794 O O . ASP A 1 102 ? 2.005 11.269 124.245 1.00 23.86 102 ASP A O 1
ATOM 799 N N . LEU A 1 103 ? 2.640 11.791 126.338 1.00 22.96 103 LEU A N 1
ATOM 800 C CA . LEU A 1 103 ? 3.974 12.189 125.898 1.00 23.40 103 LEU A CA 1
ATOM 801 C C . LEU A 1 103 ? 4.744 11.046 125.257 1.00 24.56 103 LEU A C 1
ATOM 802 O O . LEU A 1 103 ? 5.522 11.259 124.326 1.00 22.50 103 LEU A O 1
ATOM 807 N N . GLY A 1 104 ? 4.535 9.837 125.765 1.00 24.18 104 GLY A N 1
ATOM 808 C CA . GLY A 1 104 ? 5.229 8.689 125.213 1.00 25.30 104 GLY A CA 1
ATOM 809 C C . GLY A 1 104 ? 4.863 8.514 123.757 1.00 23.97 104 GLY A C 1
ATOM 810 O O . GLY A 1 104 ? 5.727 8.334 122.899 1.00 25.35 104 GLY A O 1
ATOM 811 N N . THR A 1 105 ? 3.571 8.571 123.475 1.00 22.96 105 THR A N 1
ATOM 812 C CA . THR A 1 105 ? 3.084 8.425 122.115 1.00 24.56 105 THR A CA 1
ATOM 813 C C . THR A 1 105 ? 3.561 9.596 121.260 1.00 23.60 105 THR A C 1
ATOM 814 O O . THR A 1 105 ? 4.008 9.412 120.132 1.00 24.03 105 THR A O 1
ATOM 818 N N . LEU A 1 106 ? 3.485 10.802 121.812 1.00 22.55 106 LEU A N 1
ATOM 819 C CA . LEU A 1 106 ? 3.898 12.000 121.085 1.00 21.01 106 LEU A CA 1
ATOM 820 C C . LEU A 1 106 ? 5.382 11.995 120.729 1.00 22.63 106 LEU A C 1
ATOM 821 O O . LEU A 1 106 ? 5.755 12.330 119.601 1.00 21.80 106 LEU A O 1
ATOM 826 N N . LYS A 1 107 ? 6.230 11.627 121.684 1.00 23.02 107 LYS A N 1
ATOM 827 C CA . LYS A 1 107 ? 7.662 11.578 121.420 1.00 24.32 107 LYS A CA 1
ATOM 828 C C . LYS A 1 107 ? 7.942 10.609 120.278 1.00 24.23 107 LYS A C 1
ATOM 829 O O . LYS A 1 107 ? 8.829 10.852 119.461 1.00 23.92 107 LYS A O 1
ATOM 835 N N . TRP A 1 108 ? 7.183 9.518 120.220 1.00 24.21 108 TRP A N 1
ATOM 836 C CA . TRP A 1 108 ? 7.372 8.526 119.165 1.00 26.20 108 TRP A CA 1
ATOM 837 C C . TRP A 1 108 ? 6.925 9.040 117.807 1.00 24.99 108 TRP A C 1
ATOM 838 O O . TRP A 1 108 ? 7.585 8.785 116.801 1.00 24.64 108 TRP A O 1
ATOM 849 N N . GLN A 1 109 ? 5.808 9.763 117.782 1.00 22.26 109 GLN A N 1
ATOM 850 C CA . GLN A 1 109 ? 5.277 10.304 116.539 1.00 22.57 109 GLN A CA 1
ATOM 851 C C . GLN A 1 109 ? 6.212 11.362 115.958 1.00 22.44 109 GLN A C 1
ATOM 852 O O . GLN A 1 109 ? 6.416 11.418 114.747 1.00 23.11 109 GLN A O 1
ATOM 858 N N . LEU A 1 110 ? 6.796 12.181 116.826 1.00 22.86 110 LEU A N 1
ATOM 859 C CA . LEU A 1 110 ? 7.716 13.223 116.389 1.00 23.43 110 LEU A CA 1
ATOM 860 C C . LEU A 1 110 ? 9.005 12.596 115.870 1.00 25.45 110 LEU A C 1
ATOM 861 O O . LEU A 1 110 ? 9.523 13.010 114.835 1.00 23.98 110 LEU A O 1
ATOM 866 N N . TYR A 1 111 ? 9.524 11.608 116.594 1.00 25.31 111 TYR A N 1
ATOM 867 C CA . TYR A 1 111 ? 10.746 10.915 116.179 1.00 24.41 111 TYR A CA 1
ATOM 868 C C . TYR A 1 111 ? 10.505 10.246 114.832 1.00 23.96 111 TYR A C 1
ATOM 869 O O . TYR A 1 111 ? 11.307 10.383 113.901 1.00 25.88 111 TYR A O 1
ATOM 878 N N . ASN A 1 112 ? 9.398 9.521 114.731 1.00 22.83 112 ASN A N 1
ATOM 879 C CA . ASN A 1 112 ? 9.042 8.842 113.492 1.00 24.20 112 ASN A CA 1
ATOM 880 C C . ASN A 1 112 ? 8.865 9.865 112.364 1.0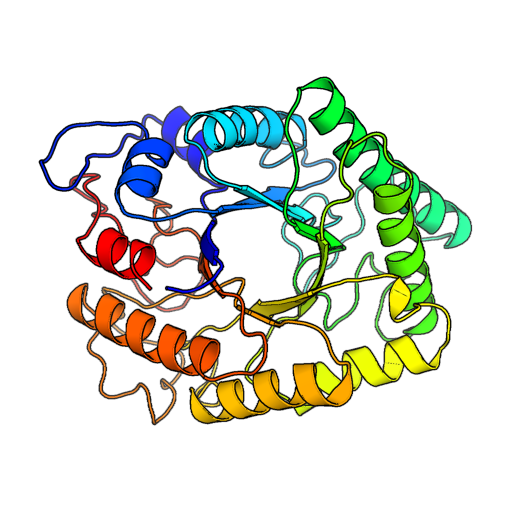0 25.92 112 ASN A C 1
ATOM 881 O O . ASN A 1 112 ? 9.227 9.607 111.211 1.00 22.79 112 ASN A O 1
ATOM 889 N N . TYR A 1 113 ? 8.317 11.028 112.702 1.00 23.50 113 TYR A N 1
ATOM 890 C CA . TYR A 1 113 ? 8.097 12.075 111.711 1.00 23.36 113 TYR A CA 1
ATOM 891 C C . TYR A 1 113 ? 9.391 12.613 111.111 1.00 23.03 113 TYR A C 1
ATOM 892 O O . TYR A 1 113 ? 9.561 12.611 109.891 1.00 23.76 113 TYR A O 1
ATOM 901 N N . THR A 1 114 ? 10.30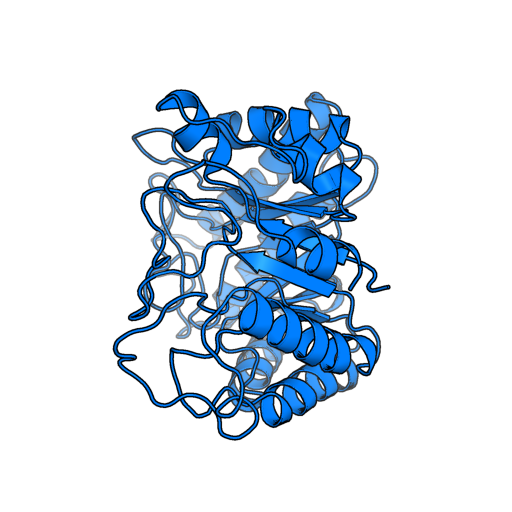0 13.085 111.957 1.00 21.98 114 THR A N 1
ATOM 902 C CA . THR A 1 114 ? 11.552 13.623 111.441 1.00 23.15 114 THR A CA 1
ATOM 903 C C . THR A 1 114 ? 12.339 12.530 110.711 1.00 24.01 114 THR A C 1
ATOM 904 O O . THR A 1 114 ? 12.954 12.783 109.673 1.00 23.33 114 THR A O 1
ATOM 908 N N . LEU A 1 115 ? 12.309 11.315 111.250 1.00 25.64 115 LEU A N 1
ATOM 909 C CA . LEU A 1 115 ? 12.995 10.189 110.618 1.00 26.11 115 LEU A CA 1
ATOM 910 C C . LEU A 1 115 ? 12.432 10.002 109.208 1.00 26.96 115 LEU A C 1
ATOM 911 O O . LEU A 1 115 ? 13.180 9.902 108.236 1.00 29.32 115 LEU A O 1
ATOM 916 N N . GLU A 1 116 ? 11.106 9.979 109.102 1.00 26.77 116 GLU A N 1
ATOM 917 C CA . GLU A 1 116 ? 10.428 9.800 107.825 1.00 28.48 116 GLU A CA 1
ATOM 918 C C . GLU A 1 116 ? 10.707 10.952 106.853 1.00 28.13 116 GLU A C 1
ATOM 919 O O . GLU A 1 116 ? 10.936 10.730 105.667 1.00 28.23 116 GLU A O 1
ATOM 925 N N . VAL A 1 117 ? 10.671 12.184 107.354 1.00 25.38 117 VAL A N 1
ATOM 926 C CA . VAL A 1 117 ? 10.933 13.345 106.507 1.00 24.64 117 VAL A CA 1
ATOM 927 C C . VAL A 1 117 ? 12.321 13.256 105.894 1.00 24.77 117 VAL A C 1
ATOM 928 O O . VAL A 1 117 ? 12.488 13.445 104.684 1.00 25.70 117 VAL A O 1
ATOM 932 N N . CYS A 1 118 ? 13.313 12.982 106.734 1.00 22.57 118 CYS A N 1
ATOM 933 C CA . CYS A 1 118 ? 14.684 12.868 106.261 1.00 24.19 118 CYS A CA 1
ATOM 934 C C . CYS A 1 118 ? 14.810 11.682 105.289 1.00 24.96 118 CYS A C 1
ATOM 935 O O . CYS A 1 118 ? 15.417 11.813 104.228 1.00 25.12 118 CYS A O 1
ATOM 938 N N . ASN A 1 119 ? 14.224 10.537 105.638 1.00 24.98 119 ASN A N 1
ATOM 939 C CA . ASN A 1 119 ? 14.296 9.372 104.753 1.00 27.76 119 ASN A CA 1
ATOM 940 C C . ASN A 1 119 ? 13.685 9.618 103.381 1.00 27.71 119 ASN A C 1
ATOM 941 O O . ASN A 1 119 ? 14.199 9.129 102.376 1.00 31.12 119 ASN A O 1
ATOM 946 N N . THR A 1 120 ? 12.594 10.372 103.326 1.00 27.64 120 THR A N 1
ATOM 947 C CA . THR A 1 120 ? 11.952 10.641 102.046 1.00 27.52 120 THR A CA 1
ATOM 948 C C . THR A 1 120 ? 12.838 11.495 101.147 1.00 28.41 120 THR A C 1
ATOM 949 O O . THR A 1 120 ? 12.869 11.290 99.933 1.00 28.72 120 THR A O 1
ATOM 953 N N . PHE A 1 121 ? 13.557 12.452 101.728 1.00 28.08 121 PHE A N 1
ATOM 954 C CA . PHE A 1 121 ? 14.463 13.269 100.930 1.00 27.82 121 PHE A CA 1
ATOM 955 C C . PHE A 1 121 ? 15.622 12.391 100.454 1.00 28.25 121 PHE A C 1
ATOM 956 O O . PHE A 1 121 ? 16.064 12.485 99.308 1.00 28.78 121 PHE A O 1
ATOM 964 N N . ALA A 1 122 ? 16.102 11.519 101.332 1.00 27.97 122 ALA A N 1
ATOM 965 C CA . ALA A 1 122 ? 17.187 10.622 100.964 1.00 29.27 122 ALA A CA 1
ATOM 966 C C . ALA A 1 122 ? 16.748 9.731 99.795 1.00 29.07 122 ALA A C 1
ATOM 967 O O . ALA A 1 122 ? 17.538 9.447 98.890 1.00 30.17 122 ALA A O 1
ATOM 969 N N . GLU A 1 123 ? 15.492 9.295 99.801 1.00 27.57 123 GLU A N 1
ATOM 970 C CA . GLU A 1 123 ? 15.004 8.448 98.720 1.00 28.23 123 GLU A CA 1
ATOM 971 C C . GLU A 1 123 ? 14.899 9.237 97.420 1.00 28.46 123 GLU A C 1
ATOM 972 O O . GLU A 1 123 ? 14.826 8.658 96.338 1.00 25.57 123 GLU A O 1
ATOM 978 N N . ASN A 1 124 ? 14.893 10.561 97.535 1.00 26.85 124 ASN A N 1
ATOM 979 C CA . ASN A 1 124 ? 14.825 11.434 96.366 1.00 26.47 124 ASN A CA 1
ATOM 980 C C . ASN A 1 124 ? 16.186 12.063 96.085 1.00 26.03 124 ASN A C 1
ATOM 981 O O . ASN A 1 124 ? 16.290 13.015 95.315 1.00 25.15 124 ASN A O 1
ATOM 986 N N . ASP A 1 125 ? 17.223 11.538 96.726 1.00 25.98 125 ASP A N 1
ATOM 987 C CA . ASP A 1 125 ? 18.580 12.039 96.532 1.00 29.29 125 ASP A CA 1
ATOM 988 C C . ASP A 1 125 ? 18.715 13.555 96.738 1.00 30.15 125 ASP A C 1
ATOM 989 O O . ASP A 1 125 ? 19.286 14.265 95.906 1.00 28.43 125 ASP A O 1
ATOM 994 N N . ILE A 1 126 ? 18.181 14.042 97.853 1.00 29.64 126 ILE A N 1
ATOM 995 C CA . ILE A 1 126 ? 18.270 15.458 98.200 1.00 30.17 126 ILE A CA 1
ATOM 996 C C . ILE A 1 126 ? 18.894 15.566 99.590 1.00 31.71 126 ILE A C 1
ATOM 997 O O . ILE A 1 126 ? 18.381 14.988 100.550 1.00 32.92 126 ILE A O 1
ATOM 1002 N N . ASP A 1 127 ? 20.004 16.292 99.689 1.00 30.60 127 ASP A N 1
ATOM 1003 C CA . ASP A 1 127 ? 20.701 16.475 100.960 1.00 31.95 127 ASP A CA 1
ATOM 1004 C C . ASP A 1 127 ? 20.082 17.655 101.687 1.00 30.77 127 ASP A C 1
ATOM 1005 O O . ASP A 1 127 ? 19.643 18.616 101.053 1.00 30.57 127 ASP A O 1
ATOM 1010 N N . ILE A 1 128 ? 20.063 17.587 103.012 1.00 28.66 128 ILE A N 1
ATOM 1011 C CA . ILE A 1 128 ? 19.505 18.659 103.825 1.00 27.33 128 ILE A CA 1
ATOM 1012 C C . ILE A 1 128 ? 20.630 19.317 104.611 1.00 25.23 128 ILE A C 1
ATOM 1013 O O . ILE A 1 128 ? 21.370 18.645 105.328 1.00 27.70 128 ILE A O 1
ATOM 1018 N N . GLU A 1 129 ? 20.766 20.632 104.465 1.00 24.61 129 GLU A N 1
ATOM 1019 C CA . GLU A 1 129 ? 21.818 21.380 105.156 1.00 24.12 129 GLU A CA 1
ATOM 1020 C C . GLU A 1 129 ? 21.418 21.713 106.593 1.00 23.77 129 GLU A C 1
ATOM 1021 O O . GLU A 1 129 ? 22.210 21.561 107.531 1.00 22.86 129 GLU A O 1
ATOM 1027 N N . ILE A 1 130 ? 20.184 22.174 106.761 1.00 21.74 130 ILE A N 1
ATOM 1028 C CA . ILE A 1 130 ? 19.696 22.535 108.083 1.00 19.78 130 ILE A CA 1
ATOM 1029 C C . ILE A 1 130 ? 18.256 22.091 108.265 1.00 19.95 130 ILE A C 1
ATOM 1030 O O . ILE A 1 130 ? 17.464 22.096 107.328 1.00 18.57 130 ILE A O 1
ATOM 1035 N N . ILE A 1 131 ? 17.920 21.696 109.480 1.00 21.07 131 ILE A N 1
ATOM 1036 C CA . ILE A 1 131 ? 16.551 21.316 109.759 1.00 21.99 131 ILE A CA 1
ATOM 1037 C C . ILE A 1 131 ? 16.253 21.765 111.185 1.00 21.16 131 ILE A C 1
ATOM 1038 O O . ILE A 1 131 ? 16.978 21.430 112.119 1.00 20.47 131 ILE A O 1
ATOM 1043 N N . SER A 1 132 ? 15.217 22.587 111.335 1.00 20.56 132 SER A N 1
ATOM 1044 C CA . SER A 1 132 ? 14.859 23.089 112.654 1.00 18.94 132 SER A CA 1
ATOM 1045 C C . SER A 1 132 ? 13.720 22.261 113.221 1.00 18.90 132 SER A C 1
ATOM 1046 O O . SER A 1 132 ? 12.766 21.930 112.520 1.00 18.95 132 SER A O 1
ATOM 1049 N N . ILE A 1 133 ? 13.842 21.901 114.491 1.00 19.40 133 ILE A N 1
ATOM 1050 C CA . ILE A 1 133 ? 12.806 21.122 115.143 1.00 20.21 133 ILE A CA 1
ATOM 1051 C C . ILE A 1 133 ? 11.815 22.142 115.689 1.00 20.38 133 ILE A C 1
ATOM 1052 O O . ILE A 1 133 ? 11.890 22.529 116.850 1.00 21.07 133 ILE A O 1
ATOM 1057 N N . GLY A 1 134 ? 10.904 22.581 114.833 1.00 18.77 134 GLY A N 1
ATOM 1058 C CA . GLY A 1 134 ? 9.919 23.560 115.241 1.00 18.51 134 GLY A CA 1
ATOM 1059 C C . GLY A 1 134 ? 10.240 24.936 114.690 1.00 17.94 134 GLY A C 1
ATOM 1060 O O . GLY A 1 134 ? 11.344 25.181 114.199 1.00 18.79 134 GLY A O 1
ATOM 1061 N N . ASN A 1 135 ? 9.268 25.835 114.769 1.00 16.29 135 ASN A N 1
ATOM 1062 C CA . ASN A 1 135 ? 9.427 27.201 114.289 1.00 16.17 135 ASN A CA 1
ATOM 1063 C C . ASN A 1 135 ? 9.044 28.146 115.420 1.00 17.56 135 ASN A C 1
ATOM 1064 O O . ASN A 1 135 ? 7.940 28.063 115.935 1.00 16.27 135 ASN A O 1
ATOM 1069 N N . GLU A 1 136 ? 9.967 29.030 115.793 1.00 16.48 136 GLU A N 1
ATOM 1070 C CA . GLU A 1 136 ? 9.760 30.001 116.865 1.00 17.06 136 GLU A CA 1
ATOM 1071 C C . GLU A 1 136 ? 9.116 29.338 118.080 1.00 16.63 136 GLU A C 1
ATOM 1072 O O . GLU A 1 136 ? 8.013 29.697 118.478 1.00 18.51 136 GLU A O 1
ATOM 1078 N N . ILE A 1 137 ? 9.819 28.379 118.674 1.00 16.11 137 ILE A N 1
ATOM 1079 C CA . ILE A 1 137 ? 9.283 27.657 119.828 1.00 15.96 137 ILE A CA 1
ATOM 1080 C C . ILE A 1 137 ? 9.600 28.266 121.200 1.00 16.28 137 ILE A C 1
ATOM 1081 O O . ILE A 1 137 ? 9.770 27.540 122.178 1.00 17.86 137 ILE A O 1
ATOM 1086 N N . ARG A 1 138 ? 9.668 29.591 121.271 1.00 15.38 138 ARG A N 1
ATOM 1087 C CA . ARG A 1 138 ? 9.948 30.265 122.537 1.00 19.60 138 ARG A CA 1
ATOM 1088 C C . ARG A 1 138 ? 8.852 29.971 123.557 1.00 20.35 138 ARG A C 1
ATOM 1089 O O . ARG A 1 138 ? 9.112 29.926 124.755 1.00 22.46 138 ARG A O 1
ATOM 1097 N N . ALA A 1 139 ? 7.624 29.788 123.081 1.00 18.93 139 ALA A N 1
ATOM 1098 C CA . ALA A 1 139 ? 6.513 29.470 123.969 1.00 18.90 139 ALA A CA 1
ATOM 1099 C C . ALA A 1 139 ? 6.227 27.971 123.893 1.00 19.76 139 ALA A C 1
ATOM 1100 O O . ALA A 1 139 ? 5.102 27.517 124.135 1.00 19.39 139 ALA A O 1
ATOM 1102 N N . GLY A 1 140 ? 7.264 27.207 123.565 1.00 16.59 140 GLY A N 1
ATOM 1103 C CA . GLY A 1 140 ? 7.124 25.769 123.465 1.00 17.41 140 GLY A CA 1
ATOM 1104 C C . GLY A 1 140 ? 6.640 25.305 122.102 1.00 18.32 140 GLY A C 1
ATOM 1105 O O . GLY A 1 140 ? 6.669 26.058 121.119 1.00 15.50 140 GLY A O 1
ATOM 1106 N N . LEU A 1 141 ? 6.185 24.058 122.051 1.00 18.42 141 LEU A N 1
ATOM 1107 C CA . LEU A 1 141 ? 5.689 23.458 120.815 1.00 17.69 141 LEU A CA 1
ATOM 1108 C C . LEU A 1 141 ? 4.741 22.310 121.145 1.00 16.74 141 LEU A C 1
ATOM 1109 O O . LEU A 1 141 ? 4.632 21.901 122.295 1.00 18.87 141 LEU A O 1
ATOM 1114 N N . LEU A 1 142 ? 4.063 21.795 120.126 1.00 15.48 142 LEU A N 1
ATOM 1115 C CA . LEU A 1 142 ? 3.162 20.664 120.293 1.00 16.42 142 LEU A CA 1
ATOM 1116 C C . LEU A 1 142 ? 2.319 20.766 121.562 1.00 17.71 142 LEU A C 1
ATOM 1117 O O . LEU A 1 142 ? 2.374 19.909 122.440 1.00 18.10 142 LEU A O 1
ATOM 1122 N N . TRP A 1 143 ? 1.539 21.830 121.652 1.00 18.17 143 TRP A N 1
ATOM 1123 C CA . TRP A 1 143 ? 0.684 22.038 122.810 1.00 18.59 143 TRP A CA 1
ATOM 1124 C C . TRP A 1 143 ? -0.420 20.989 122.830 1.00 17.23 143 TRP A C 1
ATOM 1125 O O . TRP A 1 143 ? -0.860 20.526 121.787 1.00 19.09 143 TRP A O 1
ATOM 1136 N N . PRO A 1 144 ? -0.928 20.646 124.022 1.00 18.98 144 PRO A N 1
ATOM 1137 C CA . PRO A 1 144 ? -0.549 21.167 125.340 1.00 18.12 144 PRO A CA 1
ATOM 1138 C C . PRO A 1 144 ? 0.687 20.546 125.990 1.00 16.81 144 PRO A C 1
ATOM 1139 O O . PRO A 1 144 ? 1.303 21.162 126.855 1.00 17.43 144 PRO A O 1
ATOM 1143 N N . LEU A 1 145 ? 1.043 19.329 125.592 1.00 16.01 145 LEU A N 1
ATOM 1144 C CA . LEU A 1 145 ? 2.184 18.655 126.206 1.00 17.66 145 LEU A CA 1
ATOM 1145 C C . LEU A 1 145 ? 3.482 19.449 126.189 1.00 18.18 145 LEU A C 1
ATOM 1146 O O . LEU A 1 145 ? 4.291 19.335 127.113 1.00 18.05 145 LEU A O 1
ATOM 1151 N N . GLY A 1 146 ? 3.671 20.262 125.152 1.00 18.51 146 GLY A N 1
ATOM 1152 C CA . GLY A 1 146 ? 4.884 21.050 125.045 1.00 18.16 14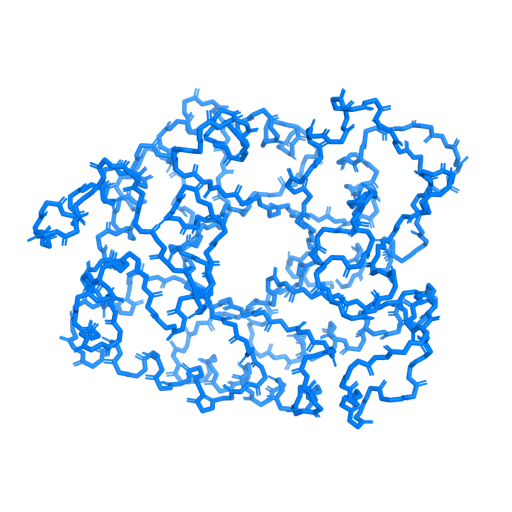6 GLY A CA 1
ATOM 1153 C C . GLY A 1 146 ? 4.759 22.511 125.444 1.00 18.72 146 GLY A C 1
ATOM 1154 O O . GLY A 1 146 ? 5.509 23.351 124.948 1.00 17.03 146 GLY A O 1
ATOM 1155 N N . GLU A 1 147 ? 3.811 22.827 126.326 1.00 18.55 147 GLU A N 1
ATOM 1156 C CA . GLU A 1 147 ? 3.647 24.207 126.792 1.00 18.11 147 GLU A CA 1
ATOM 1157 C C . GLU A 1 147 ? 4.789 24.512 127.759 1.00 18.63 147 GLU A C 1
ATOM 1158 O O . GLU A 1 147 ? 5.421 23.589 128.287 1.00 20.52 147 GLU A O 1
ATOM 1164 N N . THR A 1 148 ? 5.046 25.797 128.003 1.00 18.48 148 THR A N 1
ATOM 1165 C CA . THR A 1 148 ? 6.137 26.194 128.887 1.00 20.82 148 THR A CA 1
ATOM 1166 C C . THR A 1 148 ? 5.889 25.868 130.354 1.00 21.05 148 THR A C 1
ATOM 1167 O O . THR A 1 148 ? 6.711 26.180 131.207 1.00 21.21 148 THR A O 1
ATOM 1171 N N . SER A 1 149 ? 4.753 25.251 130.656 1.00 20.55 149 SER A N 1
ATOM 1172 C CA . SER A 1 149 ? 4.487 24.852 132.027 1.00 22.12 149 SER A CA 1
ATOM 1173 C C . SER A 1 149 ? 5.314 23.582 132.275 1.00 22.74 149 SER A C 1
ATOM 1174 O O . SER A 1 149 ? 5.420 23.093 133.397 1.00 23.15 149 SER A O 1
ATOM 1177 N N . SER A 1 150 ? 5.914 23.062 131.205 1.00 21.95 150 SER A N 1
ATOM 1178 C CA . SER A 1 150 ? 6.749 21.868 131.299 1.00 22.33 150 SER A CA 1
ATOM 1179 C C . SER A 1 150 ? 7.946 21.937 130.345 1.00 22.06 150 SER A C 1
ATOM 1180 O O . SER A 1 150 ? 7.909 21.386 129.246 1.00 22.18 150 SER A O 1
ATOM 1183 N N . TYR A 1 151 ? 9.007 22.619 130.766 1.00 22.13 151 TYR A N 1
ATOM 1184 C CA . TYR A 1 151 ? 10.195 22.714 129.932 1.00 23.39 151 TYR A CA 1
ATOM 1185 C C . TYR A 1 151 ? 10.827 21.327 129.804 1.00 24.26 151 TYR A C 1
ATOM 1186 O O . TYR A 1 151 ? 11.627 21.070 128.903 1.00 22.99 151 TYR A O 1
ATOM 1195 N N . SER A 1 152 ? 10.441 20.427 130.703 1.00 25.13 152 SER A N 1
ATOM 1196 C CA . SER A 1 152 ? 10.942 19.064 130.670 1.00 24.58 152 SER A CA 1
ATOM 1197 C C . SER A 1 152 ? 10.364 18.358 129.442 1.00 23.51 152 SER A C 1
ATOM 1198 O O . SER A 1 152 ? 11.081 17.695 128.696 1.00 24.34 152 SER A O 1
ATOM 1201 N N . ASN A 1 153 ? 9.059 18.502 129.229 1.00 23.63 153 ASN A N 1
ATOM 1202 C CA . ASN A 1 153 ? 8.414 17.885 128.075 1.00 21.65 153 ASN A CA 1
ATOM 1203 C C . ASN A 1 153 ? 8.970 18.486 126.782 1.00 21.20 153 ASN A C 1
ATOM 1204 O O . ASN A 1 153 ? 9.178 17.782 125.792 1.00 19.29 153 ASN A O 1
ATOM 1209 N N . ILE A 1 154 ? 9.192 19.797 126.798 1.00 20.21 154 ILE A N 1
ATOM 1210 C CA . ILE A 1 154 ? 9.733 20.490 125.636 1.00 20.75 154 ILE A CA 1
ATOM 1211 C C . ILE A 1 154 ? 11.097 19.901 125.304 1.00 21.80 154 ILE A C 1
ATOM 1212 O O . ILE A 1 154 ? 11.395 19.610 124.147 1.00 19.46 154 ILE A O 1
ATOM 1217 N N . GLY A 1 155 ? 11.920 19.735 126.337 1.00 23.28 155 GLY A N 1
ATOM 1218 C CA . GLY A 1 155 ? 13.246 19.181 126.147 1.00 23.65 155 GLY A CA 1
ATOM 1219 C C . GLY A 1 155 ? 13.201 17.756 125.635 1.00 23.14 155 GLY A C 1
ATOM 1220 O O . GLY A 1 155 ? 13.968 17.384 124.745 1.00 23.43 155 GLY A O 1
ATOM 1221 N N . ALA A 1 156 ? 12.300 16.952 126.191 1.00 23.97 156 ALA A N 1
ATOM 1222 C CA . ALA A 1 156 ? 12.169 15.560 125.774 1.00 22.99 156 ALA A CA 1
ATOM 1223 C C . ALA A 1 156 ? 11.701 15.457 124.324 1.00 22.88 156 ALA A C 1
ATOM 1224 O O . ALA A 1 156 ? 12.121 14.571 123.589 1.00 21.96 156 ALA A O 1
ATOM 1226 N N . LEU A 1 157 ? 10.831 16.371 123.911 1.00 22.02 157 LEU A N 1
ATOM 1227 C CA . LEU A 1 157 ? 10.340 16.376 122.538 1.00 20.94 157 LEU A CA 1
ATOM 1228 C C . LEU A 1 157 ? 11.443 16.772 121.564 1.00 21.52 157 LEU A C 1
ATOM 1229 O O . LEU A 1 157 ? 11.616 16.146 120.518 1.00 20.44 157 LEU A O 1
ATOM 1234 N N . LEU A 1 158 ? 12.195 17.813 121.905 1.00 20.77 158 LEU A N 1
ATOM 1235 C CA . LEU A 1 158 ? 13.267 18.257 121.021 1.00 22.06 158 LEU A CA 1
ATOM 1236 C C . LEU A 1 158 ? 14.299 17.133 120.880 1.00 24.41 158 LEU A C 1
ATOM 1237 O O . LEU A 1 158 ? 14.807 16.880 119.794 1.00 23.31 158 LEU A O 1
ATOM 1242 N N . HIS A 1 159 ? 14.584 16.457 121.990 1.00 24.44 159 HIS A N 1
ATOM 1243 C CA . HIS A 1 159 ? 15.518 15.332 122.009 1.00 26.09 159 HIS A CA 1
ATOM 1244 C C . HIS A 1 159 ? 15.029 14.270 121.017 1.00 25.94 159 HIS A C 1
ATOM 1245 O O . HIS A 1 159 ? 15.796 13.772 120.190 1.00 25.77 159 HIS A O 1
ATOM 1252 N N . SER A 1 160 ? 13.749 13.922 121.110 1.00 25.20 160 SER A N 1
ATOM 1253 C CA . SER A 1 160 ? 13.149 12.927 120.220 1.00 25.72 160 SER A CA 1
ATOM 1254 C C . SER A 1 160 ? 13.225 13.333 118.745 1.00 24.85 160 SER A C 1
ATOM 1255 O O . SER A 1 160 ? 13.564 12.516 117.885 1.00 26.12 160 SER A O 1
ATOM 1258 N N . GLY A 1 161 ? 12.890 14.586 118.452 1.00 22.57 161 GLY A N 1
ATOM 1259 C CA . GLY A 1 161 ? 12.934 15.051 117.078 1.00 22.57 161 GLY A CA 1
ATOM 1260 C C . GLY A 1 161 ? 14.359 15.017 116.556 1.00 22.78 161 GLY A C 1
ATOM 1261 O O . GLY A 1 161 ? 14.631 14.541 115.450 1.00 22.78 161 GLY A O 1
ATOM 1262 N N . ALA A 1 162 ? 15.277 15.519 117.368 1.00 23.93 162 ALA A N 1
ATOM 1263 C CA . ALA A 1 162 ? 16.683 15.548 117.002 1.00 26.00 162 ALA A CA 1
ATOM 1264 C C . ALA A 1 162 ? 17.172 14.160 116.598 1.00 27.32 162 ALA A C 1
ATOM 1265 O O . ALA A 1 162 ? 17.801 13.995 115.546 1.00 27.17 162 ALA A O 1
ATOM 1267 N N . TRP A 1 163 ? 16.876 13.159 117.423 1.00 27.01 163 TRP A N 1
ATOM 1268 C CA . TRP A 1 163 ? 17.320 11.806 117.124 1.00 26.56 163 TRP A CA 1
ATOM 1269 C C . TRP A 1 163 ? 16.636 11.144 115.952 1.00 26.88 163 TRP A C 1
ATOM 1270 O O . TRP A 1 163 ? 17.177 10.205 115.372 1.00 28.36 163 TRP A O 1
ATOM 1281 N N . GLY A 1 164 ? 15.448 11.613 115.598 1.00 25.20 164 GLY A N 1
ATOM 1282 C CA . GLY A 1 164 ? 14.782 11.045 114.445 1.00 24.53 164 GLY A CA 1
ATOM 1283 C C . GLY A 1 164 ? 15.651 11.409 113.253 1.00 25.85 164 GLY A C 1
ATOM 1284 O O . GLY A 1 164 ? 15.831 10.618 112.326 1.00 26.35 164 GLY A O 1
ATOM 1285 N N . VAL A 1 165 ? 16.206 12.618 113.290 1.00 25.25 165 VAL A N 1
ATOM 1286 C CA . VAL A 1 165 ? 17.078 13.087 112.219 1.00 26.11 165 VAL A CA 1
ATOM 1287 C C . VAL A 1 165 ? 18.406 12.328 112.251 1.00 27.32 165 VAL A C 1
ATOM 1288 O O . VAL A 1 165 ? 18.850 11.788 111.233 1.00 29.38 165 VAL A O 1
ATOM 1292 N N . LYS A 1 166 ? 19.037 12.295 113.420 1.00 27.29 166 LYS A N 1
ATOM 1293 C CA . LYS A 1 166 ? 20.313 11.607 113.581 1.00 29.44 166 LYS A CA 1
ATOM 1294 C C . LYS A 1 166 ? 20.229 10.144 113.136 1.00 30.93 166 LYS A C 1
ATOM 1295 O O . LYS A 1 166 ? 21.206 9.594 112.622 1.00 31.19 166 LYS A O 1
ATOM 1301 N N . ASP A 1 167 ? 19.065 9.519 113.319 1.00 30.46 167 ASP A N 1
ATOM 1302 C CA . ASP A 1 167 ? 18.893 8.116 112.944 1.00 32.19 167 ASP A CA 1
ATOM 1303 C C . ASP A 1 167 ? 18.481 7.858 111.494 1.00 33.26 167 ASP A C 1
ATOM 1304 O O . ASP A 1 167 ? 18.347 6.696 111.082 1.00 32.52 167 ASP A O 1
ATOM 1309 N N . SER A 1 168 ? 18.280 8.925 110.724 1.00 31.37 168 SER A N 1
ATOM 1310 C CA . SER A 1 168 ? 17.846 8.786 109.341 1.00 31.53 168 SER A CA 1
ATOM 1311 C C . SER A 1 168 ? 18.922 8.294 108.378 1.00 32.49 168 SER A C 1
ATOM 1312 O O . SER A 1 168 ? 20.114 8.248 108.704 1.00 31.11 168 SER A O 1
ATOM 1315 N N . ASN A 1 169 ? 18.470 7.950 107.179 1.00 34.07 169 ASN A N 1
ATOM 1316 C CA . ASN A 1 169 ? 19.328 7.430 106.123 1.00 36.89 169 ASN A CA 1
ATOM 1317 C C . ASN A 1 169 ? 20.043 8.508 105.308 1.00 38.42 169 ASN A C 1
ATOM 1318 O O . ASN A 1 169 ? 20.725 8.194 104.324 1.00 39.49 169 ASN A O 1
ATOM 1323 N N . LEU A 1 170 ? 19.891 9.773 105.695 1.00 38.06 170 LEU A N 1
ATOM 1324 C CA . LEU A 1 170 ? 20.562 10.849 104.966 1.00 38.70 170 LEU A CA 1
ATOM 1325 C C . LEU A 1 170 ? 22.068 10.672 105.146 1.00 40.14 170 LEU A C 1
ATOM 1326 O O . LEU A 1 170 ? 22.580 10.787 106.257 1.00 40.81 170 LEU A O 1
ATOM 1331 N N . ALA A 1 171 ? 22.770 10.392 104.050 1.00 42.88 171 ALA A N 1
ATOM 1332 C CA . ALA A 1 171 ? 24.219 10.180 104.078 1.00 44.55 171 ALA A CA 1
ATOM 1333 C C . ALA A 1 171 ? 24.913 11.063 105.117 1.00 45.62 171 ALA A C 1
ATOM 1334 O O . ALA A 1 171 ? 25.671 10.568 105.962 1.00 46.68 171 ALA A O 1
ATOM 1336 N N . THR A 1 172 ? 24.668 12.370 105.044 1.00 45.74 172 THR A N 1
ATOM 1337 C CA . THR A 1 172 ? 25.246 13.316 105.998 1.00 45.41 172 THR A CA 1
ATOM 1338 C C . THR A 1 172 ? 24.117 13.844 106.868 1.00 43.73 172 THR A C 1
ATOM 1339 O O . THR A 1 172 ? 23.086 14.272 106.351 1.00 44.61 172 THR A O 1
ATOM 1343 N N . THR A 1 173 ? 24.311 13.835 108.179 1.00 42.24 173 THR A N 1
ATOM 1344 C CA . THR A 1 173 ? 23.283 14.319 109.088 1.00 39.00 173 THR A CA 1
ATOM 1345 C C . THR A 1 173 ? 23.140 15.837 108.969 1.00 35.97 173 THR A C 1
ATOM 1346 O O . THR A 1 173 ? 24.118 16.581 109.083 1.00 35.35 173 THR A O 1
ATOM 1350 N N . PRO A 1 174 ? 21.916 16.319 108.702 1.00 33.14 174 PRO A N 1
ATOM 1351 C CA . PRO A 1 174 ? 21.728 17.766 108.580 1.00 30.39 174 PRO A CA 1
ATOM 1352 C C . PRO A 1 174 ? 22.056 18.475 109.883 1.00 27.24 174 PRO A C 1
ATOM 1353 O O . PRO A 1 174 ? 22.074 17.865 110.945 1.00 26.42 174 PRO A O 1
ATOM 1357 N N . LYS A 1 175 ? 22.332 19.767 109.800 1.00 28.24 175 LYS A N 1
ATOM 1358 C CA . LYS A 1 175 ? 22.614 20.541 111.001 1.00 27.09 175 LYS A CA 1
ATOM 1359 C C . LYS A 1 175 ? 21.267 20.693 111.695 1.00 25.84 175 LYS A C 1
ATOM 1360 O O . LYS A 1 175 ? 20.297 21.096 111.068 1.00 25.17 175 LYS A O 1
ATOM 1366 N N . ILE A 1 176 ? 21.209 20.350 112.975 1.00 24.49 176 ILE A N 1
ATOM 1367 C CA . ILE A 1 176 ? 19.968 20.443 113.728 1.00 24.60 176 ILE A CA 1
ATOM 1368 C C . ILE A 1 176 ? 19.866 21.807 114.395 1.00 22.93 176 ILE A C 1
ATOM 1369 O O . ILE A 1 176 ? 20.752 22.208 115.136 1.00 23.73 176 ILE A O 1
ATOM 1374 N N . MET A 1 177 ? 18.769 22.507 114.127 1.00 23.01 177 MET A N 1
ATOM 1375 C CA . MET A 1 177 ? 18.557 23.847 114.656 1.00 21.83 177 MET A CA 1
ATOM 1376 C C . MET A 1 177 ? 17.352 24.013 115.576 1.00 21.45 177 MET A C 1
ATOM 1377 O O . MET A 1 177 ? 16.343 23.326 115.425 1.00 20.94 177 MET A O 1
ATOM 1382 N N . ILE A 1 178 ? 17.485 24.927 116.534 1.00 20.23 178 ILE A N 1
ATOM 1383 C CA . ILE A 1 178 ? 16.395 25.294 117.433 1.00 21.16 178 ILE A CA 1
ATOM 1384 C C . ILE A 1 178 ? 16.204 26.766 117.088 1.00 19.03 178 ILE A C 1
ATOM 1385 O O . ILE A 1 178 ? 17.156 27.555 117.127 1.00 19.51 178 ILE A O 1
ATOM 1390 N N . HIS A 1 179 ? 14.971 27.125 116.751 1.00 18.25 179 HIS A N 1
ATOM 1391 C CA . HIS A 1 179 ? 14.632 28.475 116.312 1.00 17.77 179 HIS A CA 1
ATOM 1392 C C . HIS A 1 179 ? 13.658 29.235 117.227 1.00 19.73 179 HIS A C 1
ATOM 1393 O O . HIS A 1 179 ? 12.541 28.780 117.470 1.00 20.09 179 HIS A O 1
ATOM 1400 N N . LEU A 1 180 ? 14.090 30.394 117.716 1.00 17.70 180 LEU A N 1
ATOM 1401 C CA . LEU A 1 180 ? 13.258 31.237 118.574 1.00 19.48 180 LEU A CA 1
ATOM 1402 C C . LEU A 1 180 ? 13.027 32.588 117.905 1.00 19.98 180 LEU A C 1
ATOM 1403 O O . LEU A 1 180 ? 13.838 33.032 117.099 1.00 19.97 180 LEU A O 1
ATOM 1408 N N . ASP A 1 181 ? 11.918 33.237 118.240 1.00 18.93 181 ASP A N 1
ATOM 1409 C CA . ASP A 1 181 ? 11.623 34.548 117.688 1.00 19.53 181 ASP A CA 1
ATOM 1410 C C . ASP A 1 181 ? 12.315 35.580 118.576 1.00 21.49 181 ASP A C 1
ATOM 1411 O O . ASP A 1 181 ? 13.020 35.218 119.524 1.00 23.39 181 ASP A O 1
ATOM 1416 N N . ASP A 1 182 ? 12.107 36.856 118.271 1.00 21.82 182 ASP A N 1
ATOM 1417 C CA . ASP A 1 182 ? 12.718 37.948 119.034 1.00 22.31 182 ASP A CA 1
ATOM 1418 C C . ASP A 1 182 ? 14.205 37.719 119.282 1.00 21.57 182 ASP A C 1
ATOM 1419 O O . ASP A 1 182 ? 14.645 37.656 120.432 1.00 22.31 182 ASP A O 1
ATOM 1424 N N . GLY A 1 183 ? 14.975 37.610 118.203 1.00 21.53 183 GLY A N 1
ATOM 1425 C CA . GLY A 1 183 ? 16.403 37.388 118.334 1.00 20.60 183 GLY A CA 1
ATOM 1426 C C . GLY A 1 183 ? 17.158 38.524 119.003 1.00 20.64 183 GLY A C 1
ATOM 1427 O O . GLY A 1 183 ? 18.279 38.340 119.478 1.00 23.83 183 GLY A O 1
ATOM 1428 N N . TRP A 1 184 ? 16.550 39.701 119.045 1.00 23.06 184 TRP A N 1
ATOM 1429 C CA . TRP A 1 184 ? 17.191 40.859 119.655 1.00 25.26 184 TRP A CA 1
ATOM 1430 C C . TRP A 1 184 ? 17.155 40.816 121.184 1.00 26.75 184 TRP A C 1
ATOM 1431 O O . TRP A 1 184 ? 17.869 41.563 121.850 1.00 26.31 184 TRP A O 1
ATOM 1442 N N . SER A 1 185 ? 16.332 39.935 121.742 1.00 26.40 185 SER A N 1
ATOM 1443 C CA . SER A 1 185 ? 16.207 39.846 123.190 1.00 28.19 185 SER A CA 1
ATOM 1444 C C . SER A 1 185 ? 17.055 38.761 123.858 1.00 27.59 185 SER A C 1
ATOM 1445 O O . SER A 1 185 ? 16.660 37.600 123.919 1.00 28.92 185 SER A O 1
ATOM 1448 N N . TRP A 1 186 ? 18.218 39.142 124.374 1.00 27.50 186 TRP A N 1
ATOM 1449 C CA . TRP A 1 186 ? 19.091 38.176 125.032 1.00 27.50 186 TRP A CA 1
ATOM 1450 C C . TRP A 1 186 ? 18.418 37.486 126.217 1.00 27.76 186 TRP A C 1
ATOM 1451 O O . TRP A 1 186 ? 18.620 36.291 126.445 1.00 26.67 186 TRP A O 1
ATOM 1462 N N . ASP A 1 187 ? 17.628 38.232 126.979 1.00 27.72 187 ASP A N 1
ATOM 1463 C CA . ASP A 1 187 ? 16.961 37.643 128.131 1.00 29.05 187 ASP A CA 1
ATOM 1464 C C . ASP A 1 187 ? 16.035 36.488 127.724 1.00 28.54 187 ASP A C 1
ATOM 1465 O O . ASP A 1 187 ? 16.033 35.431 128.357 1.00 27.40 187 ASP A O 1
ATOM 1470 N N . GLN A 1 188 ? 15.250 36.691 126.668 1.00 27.06 188 GLN A N 1
ATOM 1471 C CA . GLN A 1 188 ? 14.326 35.657 126.215 1.00 27.30 188 GLN A CA 1
ATOM 1472 C C . GLN A 1 188 ? 15.061 34.456 125.641 1.00 26.02 188 GLN A C 1
ATOM 1473 O O . GLN A 1 188 ? 14.710 33.318 125.934 1.00 25.82 188 GLN A O 1
ATOM 1479 N N . GLN A 1 189 ? 16.086 34.712 124.829 1.00 25.15 189 GLN A N 1
ATOM 1480 C CA . GLN A 1 189 ? 16.864 33.633 124.225 1.00 24.28 189 GLN A CA 1
ATOM 1481 C C . GLN A 1 189 ? 17.484 32.759 125.308 1.00 25.05 189 GLN A C 1
ATOM 1482 O O . GLN A 1 189 ? 17.314 31.544 125.324 1.00 23.21 189 GLN A O 1
ATOM 1488 N N . ASN A 1 190 ? 18.199 33.405 126.219 1.00 25.22 190 ASN A N 1
ATOM 1489 C CA . ASN A 1 190 ? 18.892 32.725 127.293 1.00 25.91 190 ASN A CA 1
ATOM 1490 C C . ASN A 1 190 ? 17.978 31.970 128.250 1.00 26.43 190 ASN A C 1
ATOM 1491 O O . ASN A 1 190 ? 18.300 30.866 128.675 1.00 26.92 190 ASN A O 1
ATOM 1496 N N . TYR A 1 191 ? 16.838 32.554 128.590 1.00 27.22 191 TYR A N 1
ATOM 1497 C CA . TYR A 1 191 ? 15.931 31.878 129.504 1.00 27.45 191 TYR A CA 1
ATOM 1498 C C . TYR A 1 191 ? 15.443 30.551 128.929 1.00 26.90 191 TYR A C 1
ATOM 1499 O O . TYR A 1 191 ? 15.392 29.537 129.631 1.00 25.31 191 TYR A O 1
ATOM 1508 N N . PHE A 1 192 ? 15.079 30.557 127.651 1.00 25.11 192 PHE A N 1
ATOM 1509 C CA . PHE A 1 192 ? 14.605 29.341 127.016 1.00 25.87 192 PHE A CA 1
ATOM 1510 C C . PHE A 1 192 ? 15.651 28.237 127.095 1.00 26.13 192 PHE A C 1
ATOM 1511 O O . PHE A 1 192 ? 15.386 27.154 127.612 1.00 24.69 192 PHE A O 1
ATOM 1519 N N . TYR A 1 193 ? 16.847 28.513 126.577 1.00 26.60 193 TYR A N 1
ATOM 1520 C CA . TYR A 1 193 ? 17.898 27.510 126.570 1.00 28.10 193 TYR A CA 1
ATOM 1521 C C . TYR A 1 193 ? 18.384 27.087 127.952 1.00 28.35 193 TYR A C 1
ATOM 1522 O O . TYR A 1 193 ? 18.542 25.892 128.212 1.00 29.09 193 TYR A O 1
ATOM 1531 N N . GLU A 1 194 ? 18.610 28.046 128.844 1.00 30.19 194 GLU A N 1
ATOM 1532 C CA . GLU A 1 194 ? 19.081 27.684 130.177 1.00 32.37 194 GLU A CA 1
ATOM 1533 C C . GLU A 1 194 ? 18.056 26.802 130.875 1.00 31.17 194 GLU A C 1
ATOM 1534 O O . GLU A 1 194 ? 18.396 25.764 131.445 1.00 31.21 194 GLU A O 1
ATOM 1540 N N . THR A 1 195 ? 16.795 27.212 130.823 1.00 30.19 195 THR A N 1
ATOM 1541 C CA . THR A 1 195 ? 15.731 26.453 131.468 1.00 28.03 195 THR A CA 1
ATO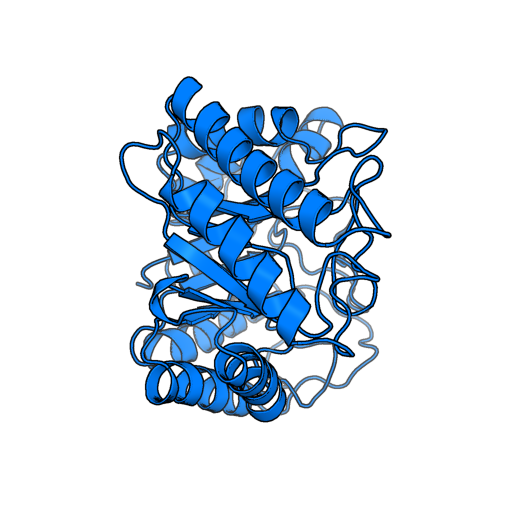M 1542 C C . THR A 1 195 ? 15.535 25.054 130.868 1.00 27.69 195 THR A C 1
ATOM 1543 O O . THR A 1 195 ? 15.427 24.071 131.599 1.00 26.34 195 THR A O 1
ATOM 1547 N N . VAL A 1 196 ? 15.486 24.961 129.545 1.00 26.71 196 VAL A N 1
ATOM 1548 C CA . VAL A 1 196 ? 15.301 23.666 128.902 1.00 26.79 196 VAL A CA 1
ATOM 1549 C C . VAL A 1 196 ? 16.502 22.736 129.137 1.00 26.22 196 VAL A C 1
ATOM 1550 O O . VAL A 1 196 ? 16.330 21.563 129.449 1.00 24.69 196 VAL A O 1
ATOM 1554 N N . LEU A 1 197 ? 17.716 23.266 129.015 1.00 25.74 197 LEU A N 1
ATOM 1555 C CA . LEU A 1 197 ? 18.911 22.451 129.214 1.00 28.60 197 LEU A CA 1
ATOM 1556 C C . LEU A 1 197 ? 19.069 22.032 130.674 1.00 28.52 197 LEU A C 1
ATOM 1557 O O . LEU A 1 197 ? 19.632 20.976 130.971 1.00 30.31 197 LEU A O 1
ATOM 1562 N N . ALA A 1 198 ? 18.550 22.844 131.586 1.00 29.44 198 ALA A N 1
ATOM 1563 C CA . ALA A 1 198 ? 18.646 22.530 133.008 1.00 29.77 198 ALA A CA 1
ATOM 1564 C C . ALA A 1 198 ? 17.913 21.237 133.387 1.00 30.69 198 ALA A C 1
ATOM 1565 O O . ALA A 1 198 ? 18.223 20.624 134.411 1.00 30.25 198 ALA A O 1
ATOM 1567 N N . THR A 1 199 ? 16.951 20.814 132.569 1.00 29.75 199 THR A N 1
ATOM 1568 C CA . THR A 1 199 ? 16.192 19.599 132.868 1.00 28.67 199 THR A CA 1
ATOM 1569 C C . THR A 1 199 ? 16.926 18.308 132.497 1.00 29.84 199 THR A C 1
ATOM 1570 O O . THR A 1 199 ? 16.602 17.237 133.006 1.00 31.57 199 THR A O 1
ATOM 1574 N N . GLY A 1 200 ? 17.907 18.406 131.613 1.00 29.58 200 GLY A N 1
ATOM 1575 C CA . GLY A 1 200 ? 18.626 17.219 131.194 1.00 30.58 200 GLY A CA 1
ATOM 1576 C C . GLY A 1 200 ? 17.868 16.428 130.143 1.00 30.93 200 GLY A C 1
ATOM 1577 O O . GLY A 1 200 ? 18.376 15.436 129.625 1.00 31.53 200 GLY A O 1
ATOM 1578 N N . GLU A 1 201 ? 16.647 16.850 129.823 1.00 30.81 201 GLU A N 1
ATOM 1579 C CA . GLU A 1 201 ? 15.856 16.145 128.813 1.00 29.94 201 GLU A CA 1
ATOM 1580 C C . GLU A 1 201 ? 16.399 16.440 127.423 1.00 28.57 201 GLU A C 1
ATOM 1581 O O . GLU A 1 201 ? 16.271 15.625 126.511 1.00 27.42 201 GLU A O 1
ATOM 1587 N N . LEU A 1 202 ? 16.988 17.623 127.272 1.00 27.73 202 LEU A N 1
ATOM 1588 C CA . LEU A 1 202 ? 17.587 18.033 126.009 1.00 27.73 202 LEU A CA 1
ATOM 1589 C C . LEU A 1 202 ? 19.088 18.170 126.240 1.00 28.42 202 LEU A C 1
ATOM 1590 O O . LEU A 1 202 ? 19.518 18.888 127.141 1.00 28.96 202 LEU A O 1
ATOM 1595 N N . LEU A 1 203 ? 19.875 17.473 125.433 1.00 29.37 203 LEU A N 1
ATOM 1596 C CA . LEU A 1 203 ? 21.326 17.524 125.557 1.00 31.98 203 LEU A CA 1
ATOM 1597 C C . LEU A 1 203 ? 21.934 18.541 124.603 1.00 31.89 203 LEU A C 1
ATOM 1598 O O . LEU A 1 203 ? 21.475 18.694 123.474 1.00 32.82 203 LEU A O 1
ATOM 1603 N N . SER A 1 204 ? 22.975 19.231 125.055 1.00 33.03 204 SER A N 1
ATOM 1604 C CA . SER A 1 204 ? 23.634 20.215 124.213 1.00 33.90 204 SER A CA 1
ATOM 1605 C C . SER A 1 204 ? 24.103 19.529 122.934 1.00 33.66 204 SER A C 1
ATOM 1606 O O . SER A 1 204 ? 24.163 20.145 121.871 1.00 34.91 204 SER A O 1
ATOM 1609 N N . THR A 1 205 ? 24.438 18.248 123.043 1.00 32.26 205 THR A N 1
ATOM 1610 C CA . THR A 1 205 ? 24.890 17.491 121.880 1.00 32.74 205 THR A CA 1
ATOM 1611 C C . THR A 1 205 ? 23.737 17.111 120.951 1.00 31.70 205 THR A C 1
ATOM 1612 O O . THR A 1 205 ? 23.960 16.584 119.865 1.00 32.17 205 THR A O 1
ATOM 1616 N N . ASP A 1 206 ? 22.504 17.389 121.367 1.00 30.46 206 ASP A N 1
ATOM 1617 C CA . ASP A 1 206 ? 21.352 17.054 120.536 1.00 29.14 206 ASP A CA 1
ATOM 1618 C C . ASP A 1 206 ? 21.151 17.986 119.352 1.00 28.38 206 ASP A C 1
ATOM 1619 O O . ASP A 1 206 ? 20.514 17.597 118.376 1.00 29.19 206 ASP A O 1
ATOM 1624 N N . PHE A 1 207 ? 21.653 19.217 119.437 1.00 27.20 207 PHE A N 1
ATOM 1625 C CA . PHE A 1 207 ? 21.496 20.147 118.321 1.00 26.81 207 PHE A CA 1
ATOM 1626 C C . PHE A 1 207 ? 22.767 20.917 117.974 1.00 27.23 207 PHE A C 1
ATOM 1627 O O . PHE A 1 207 ? 23.700 20.987 118.772 1.00 27.90 207 PHE A O 1
ATOM 1635 N N . ASP A 1 208 ? 22.784 21.503 116.780 1.00 28.02 208 ASP A N 1
ATOM 1636 C CA . ASP A 1 208 ? 23.958 22.209 116.278 1.00 28.47 208 ASP A CA 1
ATOM 1637 C C . ASP A 1 208 ? 23.910 23.737 116.143 1.00 28.48 208 ASP A C 1
ATOM 1638 O O . ASP A 1 208 ? 24.866 24.418 116.520 1.00 28.12 208 ASP A O 1
ATOM 1643 N N . TYR A 1 209 ? 22.817 24.263 115.595 1.00 25.82 209 TYR A N 1
ATOM 1644 C CA . TYR A 1 209 ? 22.674 25.704 115.368 1.00 24.71 209 TYR A CA 1
ATOM 1645 C C . TYR A 1 209 ? 21.578 26.398 116.163 1.00 23.41 209 TYR A C 1
ATOM 1646 O O . TYR A 1 209 ? 20.611 25.774 116.589 1.00 23.22 209 TYR A O 1
ATOM 1655 N N . PHE A 1 210 ? 21.745 27.711 116.315 1.00 25.23 210 PHE A N 1
ATOM 1656 C CA . PHE A 1 210 ? 20.775 28.584 116.969 1.00 24.21 210 PHE A CA 1
ATOM 1657 C C . PHE A 1 210 ? 20.167 29.402 115.842 1.00 25.00 210 PHE A C 1
ATOM 1658 O O . PHE A 1 210 ? 20.894 29.932 115.005 1.00 25.64 210 PHE A O 1
ATOM 1666 N N . GLY A 1 211 ? 18.845 29.514 115.817 1.00 22.11 211 GLY A N 1
ATOM 1667 C CA . GLY A 1 211 ? 18.214 30.313 114.784 1.00 20.78 211 GLY A CA 1
ATOM 1668 C C . GLY A 1 211 ? 17.305 31.333 115.441 1.00 19.95 211 GLY A C 1
ATOM 1669 O O . GLY A 1 211 ? 16.631 31.007 116.412 1.00 21.98 211 GLY A O 1
ATOM 1670 N N . VAL A 1 212 ? 17.285 32.560 114.931 1.00 20.23 212 VAL A N 1
ATOM 1671 C CA . VAL A 1 212 ? 16.428 33.595 115.501 1.00 18.82 212 VAL A CA 1
ATOM 1672 C C . VAL A 1 212 ? 15.781 34.426 114.410 1.00 19.41 212 VAL A C 1
ATOM 1673 O O . VAL A 1 212 ? 16.358 34.616 113.339 1.00 18.73 212 VAL A O 1
ATOM 1677 N N . SER A 1 213 ? 14.581 34.914 114.692 1.00 17.98 213 SER A N 1
ATOM 1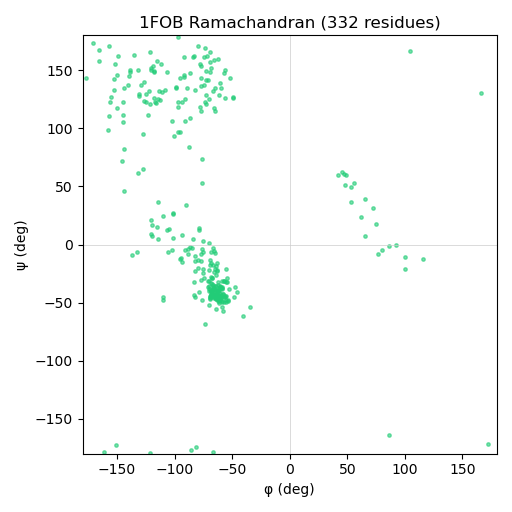678 C CA . SER A 1 213 ? 13.869 35.775 113.758 1.00 18.64 213 SER A CA 1
ATOM 1679 C C . SER A 1 213 ? 14.277 37.187 114.148 1.00 17.74 213 SER A C 1
ATOM 1680 O O . SER A 1 213 ? 14.506 37.461 115.323 1.00 21.40 213 SER A O 1
ATOM 1683 N N . TYR A 1 214 ? 14.384 38.081 113.174 1.00 16.93 214 TYR A N 1
ATOM 1684 C CA . TYR A 1 214 ? 14.744 39.458 113.478 1.00 17.06 214 TYR A CA 1
ATOM 1685 C C . TYR A 1 214 ? 14.013 40.386 112.534 1.00 18.11 214 TYR A C 1
ATOM 1686 O O . TYR A 1 214 ? 14.361 40.488 111.358 1.00 17.96 214 TYR A O 1
ATOM 1695 N N . TYR A 1 215 ? 12.990 41.048 113.067 1.00 17.91 215 TYR A N 1
ATOM 1696 C CA . TYR A 1 215 ? 12.171 41.979 112.311 1.00 16.59 215 TYR A CA 1
ATOM 1697 C C . TYR A 1 215 ? 12.297 43.374 112.920 1.00 19.19 215 TYR A C 1
ATOM 1698 O O . TYR A 1 215 ? 12.487 43.523 114.124 1.00 19.58 215 TYR A O 1
ATOM 1707 N N . PRO A 1 216 ? 12.184 44.418 112.087 1.00 20.26 216 PRO A N 1
ATOM 1708 C CA . PRO A 1 216 ? 12.308 45.788 112.589 1.00 20.13 216 PRO A CA 1
ATOM 1709 C C . PRO A 1 216 ? 11.005 46.503 112.922 1.00 21.43 216 PRO A C 1
ATOM 1710 O O . PRO A 1 216 ? 11.021 47.552 113.569 1.00 22.69 216 PRO A O 1
ATOM 1714 N N . PHE A 1 217 ? 9.885 45.934 112.495 1.00 19.78 217 PHE A N 1
ATOM 1715 C CA . PHE A 1 217 ? 8.599 46.580 112.682 1.00 18.75 217 PHE A CA 1
ATOM 1716 C C . PHE A 1 217 ? 7.586 46.016 113.671 1.00 20.07 217 PHE A C 1
ATOM 1717 O O . PHE A 1 217 ? 6.391 46.271 113.523 1.00 21.30 217 PHE A O 1
ATOM 1725 N N . TYR A 1 218 ? 8.040 45.270 114.676 1.00 22.10 218 TYR A N 1
ATOM 1726 C CA . TYR A 1 218 ? 7.130 44.715 115.688 1.00 23.43 218 TYR A CA 1
ATOM 1727 C C . TYR A 1 218 ? 7.493 45.201 117.089 1.00 25.91 218 TYR A C 1
ATOM 1728 O O . TYR A 1 218 ? 6.956 44.707 118.087 1.00 28.31 218 TYR A O 1
ATOM 1737 N N . SER A 1 219 ? 8.407 46.163 117.165 1.00 27.40 219 SER A N 1
ATOM 1738 C CA . SER A 1 219 ? 8.854 46.712 118.447 1.00 27.95 219 SER A CA 1
ATOM 1739 C C . SER A 1 219 ? 10.119 47.549 118.303 1.00 28.16 219 SER A C 1
ATOM 1740 O O . SER A 1 219 ? 11.107 47.110 117.716 1.00 25.83 219 SER A O 1
ATOM 1743 N N . ALA A 1 220 ? 10.090 48.750 118.870 1.00 28.63 220 ALA A N 1
ATOM 1744 C CA . ALA A 1 220 ? 11.235 49.647 118.816 1.00 28.55 220 ALA A CA 1
ATOM 1745 C C . ALA A 1 220 ? 12.440 49.104 119.572 1.00 28.69 220 ALA A C 1
ATOM 1746 O O . ALA A 1 220 ? 13.520 49.683 119.507 1.00 30.12 220 ALA A O 1
ATOM 1748 N N . SER A 1 221 ? 12.260 48.003 120.293 1.00 29.21 221 SER A N 1
ATOM 1749 C CA . SER A 1 221 ? 13.358 47.404 121.046 1.00 28.94 221 SER A CA 1
ATOM 1750 C C . SER A 1 221 ? 14.278 46.565 120.160 1.00 27.26 221 SER A C 1
ATOM 1751 O O . SER A 1 221 ? 15.375 46.201 120.570 1.00 27.42 221 SER A O 1
ATOM 1754 N N . ALA A 1 222 ? 13.828 46.264 118.948 1.00 26.36 222 ALA A N 1
ATOM 1755 C CA . ALA A 1 222 ? 14.598 45.445 118.017 1.00 25.35 222 ALA A CA 1
ATOM 1756 C C . ALA A 1 222 ? 15.764 46.187 117.347 1.00 26.02 222 ALA A C 1
ATOM 1757 O O . ALA A 1 222 ? 15.889 46.189 116.117 1.00 24.35 222 ALA A O 1
ATOM 1759 N N . THR A 1 223 ? 16.619 46.809 118.157 1.00 24.75 223 THR A N 1
ATOM 1760 C CA . THR A 1 223 ? 17.771 47.536 117.632 1.00 26.10 223 THR A CA 1
ATOM 1761 C C . THR A 1 223 ? 18.877 46.573 117.223 1.00 25.46 223 THR A C 1
ATOM 1762 O O . THR A 1 223 ? 18.982 45.465 117.751 1.00 28.01 223 THR A O 1
ATOM 1766 N N . LEU A 1 224 ? 19.703 47.000 116.278 1.00 25.97 224 LEU A N 1
ATOM 1767 C CA . LEU A 1 224 ? 20.807 46.177 115.817 1.00 27.27 224 LEU A CA 1
ATOM 1768 C C . LEU A 1 224 ? 21.781 45.958 116.967 1.00 28.39 224 LEU A C 1
ATOM 1769 O O . LEU A 1 224 ? 22.495 44.956 117.011 1.00 30.53 224 LEU A O 1
ATOM 1774 N N . ALA A 1 225 ? 21.796 46.902 117.903 1.00 29.03 225 ALA A N 1
ATOM 1775 C CA . ALA A 1 225 ? 22.663 46.833 119.070 1.00 29.44 225 ALA A CA 1
ATOM 1776 C C . ALA A 1 225 ? 22.252 45.701 120.013 1.00 29.98 225 ALA A C 1
ATOM 1777 O O . ALA A 1 225 ? 23.105 45.003 120.560 1.00 29.21 225 ALA A O 1
ATOM 1779 N N . SER A 1 226 ? 20.948 45.526 120.215 1.00 30.29 226 SER A N 1
ATOM 1780 C CA . SER A 1 226 ? 20.472 44.454 121.090 1.00 29.63 226 SER A CA 1
ATOM 1781 C C . SER A 1 226 ? 20.685 43.096 120.437 1.00 27.24 226 SER A C 1
ATOM 1782 O O . SER A 1 226 ? 21.003 42.114 121.113 1.00 27.01 226 SER A O 1
ATOM 1785 N N . LEU A 1 227 ? 20.510 43.053 119.119 1.00 26.38 227 LEU A N 1
ATOM 1786 C CA . LEU A 1 227 ? 20.691 41.828 118.359 1.00 27.14 227 LEU A CA 1
ATOM 1787 C C . LEU A 1 227 ? 22.148 41.407 118.465 1.00 28.04 227 LEU A C 1
ATOM 1788 O O . LEU A 1 227 ? 22.456 40.253 118.726 1.00 28.50 227 LEU A O 1
ATOM 1793 N N . LYS A 1 228 ? 23.037 42.372 118.256 1.00 30.08 228 LYS A N 1
ATOM 1794 C CA . LYS A 1 228 ? 24.474 42.132 118.316 1.00 31.59 228 LYS A CA 1
ATOM 1795 C C . LYS A 1 228 ? 24.820 41.485 119.653 1.00 29.79 228 LYS A C 1
ATOM 1796 O O . LYS A 1 228 ? 25.538 40.484 119.710 1.00 30.99 228 LYS A O 1
ATOM 1802 N N . THR A 1 229 ? 24.299 42.056 120.732 1.00 29.34 229 THR A N 1
ATOM 1803 C CA . THR A 1 229 ? 24.553 41.532 122.063 1.00 30.29 229 THR A CA 1
ATOM 1804 C C . THR A 1 229 ? 23.973 40.145 122.282 1.00 30.15 229 THR A C 1
ATOM 1805 O O . THR A 1 229 ? 24.615 39.290 122.883 1.00 29.83 229 THR A O 1
ATOM 1809 N N . SER A 1 230 ? 22.753 39.932 121.795 1.00 29.51 230 SER A N 1
ATOM 1810 C CA . SER A 1 230 ? 22.077 38.646 121.948 1.00 27.38 230 SER A CA 1
ATOM 1811 C C . SER A 1 230 ? 22.790 37.534 121.178 1.00 26.74 230 SER A C 1
ATOM 1812 O O . SER A 1 230 ? 22.994 36.436 121.698 1.00 27.28 230 SER A O 1
ATOM 1815 N N . LEU A 1 231 ? 23.157 37.814 119.935 1.00 26.93 231 LEU A N 1
ATOM 1816 C CA . LEU A 1 231 ? 23.859 36.829 119.122 1.00 27.88 231 LEU A CA 1
ATOM 1817 C C . LEU A 1 231 ? 25.228 36.541 119.733 1.00 28.70 231 LEU A C 1
ATOM 1818 O O . LEU A 1 231 ? 25.685 35.399 119.743 1.00 26.84 231 LEU A O 1
ATOM 1823 N N . ALA A 1 232 ? 25.874 37.585 120.244 1.00 29.63 232 ALA A N 1
ATOM 1824 C CA . ALA A 1 232 ? 27.198 37.449 120.849 1.00 31.27 232 ALA A CA 1
ATOM 1825 C C . ALA A 1 232 ? 27.142 36.535 122.063 1.00 31.59 232 ALA A C 1
ATOM 1826 O O . ALA A 1 232 ? 27.980 35.645 122.229 1.00 32.62 232 ALA A O 1
ATOM 1828 N N . ASN A 1 233 ? 26.146 36.757 122.913 1.00 31.38 233 ASN A N 1
ATOM 1829 C CA . ASN A 1 233 ? 25.989 35.960 124.118 1.00 33.28 233 ASN A CA 1
ATOM 1830 C C . ASN A 1 233 ? 25.558 34.513 123.866 1.00 33.01 233 ASN A C 1
ATOM 1831 O O . ASN A 1 233 ? 25.932 33.616 124.621 1.00 33.71 233 ASN A O 1
ATOM 1836 N N . LEU A 1 234 ? 24.780 34.280 122.812 1.00 31.74 234 LEU A N 1
ATOM 1837 C CA . LEU A 1 234 ? 24.331 32.927 122.498 1.00 31.38 234 LEU A CA 1
ATOM 1838 C C . LEU A 1 234 ? 25.529 32.036 122.200 1.00 31.27 234 LEU A C 1
ATOM 1839 O O . LEU A 1 234 ? 25.651 30.937 122.737 1.00 31.27 234 LEU A O 1
ATOM 1844 N N . GLN A 1 235 ? 26.413 32.530 121.340 1.00 30.94 235 GLN A N 1
ATOM 1845 C CA . GLN A 1 235 ? 27.601 31.797 120.944 1.00 34.46 235 GLN A CA 1
ATOM 1846 C C . GLN A 1 235 ? 28.557 31.597 122.122 1.00 35.27 235 GLN A C 1
ATOM 1847 O O . GLN A 1 235 ? 29.063 30.500 122.335 1.00 34.60 235 GLN A O 1
ATOM 1853 N N . SER A 1 236 ? 28.776 32.659 122.894 1.00 36.54 236 SER A N 1
ATOM 1854 C CA . SER A 1 236 ? 29.694 32.626 124.034 1.00 38.67 236 SER A CA 1
ATOM 1855 C C . SER A 1 236 ? 29.221 31.750 125.191 1.00 38.94 236 SER A C 1
ATOM 1856 O O . SER A 1 236 ? 30.027 31.118 125.885 1.00 39.75 236 SER A O 1
ATOM 1859 N N . THR A 1 237 ? 27.913 31.703 125.394 1.00 37.94 237 THR A N 1
ATOM 1860 C CA . THR A 1 237 ? 27.353 30.930 126.489 1.00 37.19 237 THR A CA 1
ATOM 1861 C C . THR A 1 237 ? 27.169 29.459 126.181 1.00 36.51 237 THR A C 1
ATOM 1862 O O . THR A 1 237 ? 27.503 28.606 127.003 1.00 37.58 237 THR A O 1
ATOM 1866 N N . TYR A 1 238 ? 26.653 29.158 124.992 1.00 35.49 238 TYR A N 1
ATOM 1867 C CA . TYR A 1 238 ? 26.391 27.777 124.594 1.00 33.81 238 TYR A CA 1
ATOM 1868 C C . TYR A 1 238 ? 27.377 27.210 123.570 1.00 33.80 238 TYR A C 1
ATOM 1869 O O . TYR A 1 238 ? 27.327 26.023 123.245 1.00 32.07 238 TYR A O 1
ATOM 1878 N N . ASP A 1 239 ? 28.263 28.060 123.060 1.00 34.22 239 ASP A N 1
ATOM 1879 C CA . ASP A 1 239 ? 29.267 27.645 122.080 1.00 35.09 239 ASP A CA 1
ATOM 1880 C C . ASP A 1 239 ? 28.688 26.982 120.829 1.00 33.97 239 ASP A C 1
ATOM 1881 O O . ASP A 1 239 ? 29.098 25.885 120.451 1.00 34.48 239 ASP A O 1
ATOM 1886 N N . LYS A 1 240 ? 27.735 27.656 120.190 1.00 32.20 240 LYS A N 1
ATOM 1887 C CA . LYS A 1 240 ? 27.121 27.155 118.963 1.00 31.26 240 LYS A CA 1
ATOM 1888 C C . LYS A 1 240 ? 26.953 28.315 117.990 1.00 29.29 240 LYS A C 1
ATOM 1889 O O . LYS A 1 240 ? 26.779 29.460 118.400 1.00 30.01 240 LYS A O 1
ATOM 1895 N N . PRO A 1 241 ? 27.010 28.036 116.679 1.00 28.69 241 PRO A N 1
ATOM 1896 C CA . PRO A 1 241 ? 26.850 29.106 115.691 1.00 26.98 241 PRO A CA 1
ATOM 1897 C C . PRO A 1 241 ? 25.434 29.693 115.732 1.00 27.72 241 PRO A C 1
ATOM 1898 O O . PRO A 1 241 ? 24.491 29.048 116.201 1.00 27.06 241 PRO A O 1
ATOM 1902 N N . VAL A 1 242 ? 25.294 30.911 115.225 1.00 27.07 242 VAL A N 1
ATOM 1903 C CA . VAL A 1 242 ? 24.005 31.588 115.192 1.00 27.00 242 VAL A CA 1
ATOM 1904 C C . VAL A 1 242 ? 23.614 31.929 113.763 1.00 25.71 242 VAL A C 1
ATOM 1905 O O . VAL A 1 242 ? 24.468 32.140 112.903 1.00 26.89 242 VAL A O 1
ATOM 1909 N N . VAL A 1 243 ? 22.313 31.990 113.512 1.00 25.01 243 VAL A N 1
ATOM 1910 C CA . VAL A 1 243 ? 21.806 32.287 112.179 1.00 22.57 243 VAL A CA 1
ATOM 1911 C C . VAL A 1 243 ? 20.541 33.129 112.289 1.00 22.18 243 VAL A C 1
ATOM 1912 O O . VAL A 1 243 ? 19.691 32.836 113.115 1.00 20.64 243 VAL A O 1
ATOM 1916 N N . VAL A 1 244 ? 20.432 34.188 111.487 1.00 21.03 244 VAL A N 1
ATOM 1917 C CA . VAL A 1 244 ? 19.213 34.995 111.483 1.00 20.88 244 VAL A CA 1
ATOM 1918 C C . VAL A 1 244 ? 18.414 34.309 110.387 1.00 19.23 244 VAL A C 1
ATOM 1919 O O . VAL A 1 244 ? 18.720 34.446 109.205 1.00 20.05 244 VAL A O 1
ATOM 1923 N N . VAL A 1 245 ? 17.395 33.557 110.780 1.00 17.60 245 VAL A N 1
ATOM 1924 C CA . VAL A 1 245 ? 16.635 32.788 109.807 1.00 17.53 245 VAL A CA 1
ATOM 1925 C C . VAL A 1 245 ? 15.415 33.450 109.192 1.00 16.95 245 VAL A C 1
ATOM 1926 O O . VAL A 1 245 ? 14.783 32.882 108.308 1.00 17.20 245 VAL A O 1
ATOM 1930 N N . GLU A 1 246 ? 15.085 34.644 109.666 1.00 17.51 246 GLU A N 1
ATOM 1931 C CA . GLU A 1 246 ? 13.949 35.392 109.143 1.00 17.65 246 GLU A CA 1
ATOM 1932 C C . GLU A 1 246 ? 14.163 36.882 109.327 1.00 17.83 246 GLU A C 1
ATOM 1933 O O . GLU A 1 246 ? 14.547 37.316 110.404 1.00 18.75 246 GLU A O 1
ATOM 1939 N N . THR A 1 247 ? 13.912 37.658 108.281 1.00 17.46 247 THR A N 1
ATOM 1940 C CA . THR A 1 247 ? 14.024 39.114 108.372 1.00 18.97 247 THR A CA 1
ATOM 1941 C C . THR A 1 247 ? 13.356 39.774 107.167 1.00 18.50 247 THR A C 1
ATOM 1942 O O . THR A 1 247 ? 13.167 39.141 106.134 1.00 19.27 247 THR A O 1
ATOM 1946 N N . ASN A 1 248 ? 12.980 41.039 107.326 1.00 16.76 248 ASN A N 1
ATOM 1947 C CA . ASN A 1 248 ? 12.312 41.816 106.281 1.00 18.02 248 ASN A CA 1
ATOM 1948 C C . ASN A 1 248 ? 12.685 43.291 106.427 1.00 18.32 248 ASN A C 1
ATOM 1949 O O . ASN A 1 248 ? 13.135 43.725 107.483 1.00 16.96 248 ASN A O 1
ATOM 1954 N N . TRP A 1 249 ? 12.466 44.046 105.355 1.00 19.54 249 TRP A N 1
ATOM 1955 C CA . TRP A 1 249 ? 12.630 45.503 105.355 1.00 20.81 249 TRP A CA 1
ATOM 1956 C C . TRP A 1 249 ? 11.722 46.003 104.241 1.00 20.33 249 TRP A C 1
ATOM 1957 O O . TRP A 1 249 ? 11.800 45.539 103.102 1.00 21.99 249 TRP A O 1
ATOM 1968 N N . PRO A 1 250 ? 10.838 46.957 104.559 1.00 21.63 250 PRO A N 1
ATOM 1969 C CA . PRO A 1 250 ? 9.894 47.508 103.587 1.00 20.90 250 PRO A CA 1
ATOM 1970 C C . PRO A 1 250 ? 10.402 48.435 102.507 1.00 22.96 250 PRO A C 1
ATOM 1971 O O . PRO A 1 250 ? 11.270 49.268 102.743 1.00 21.42 250 PRO A O 1
ATOM 1975 N N . VAL A 1 251 ? 9.844 48.282 101.311 1.00 22.90 251 VAL A N 1
ATOM 1976 C CA . VAL A 1 251 ? 10.185 49.165 100.212 1.00 24.48 251 VAL A CA 1
ATOM 1977 C C . VAL A 1 251 ? 9.095 50.227 100.278 1.00 26.05 251 VAL A C 1
ATOM 1978 O O . VAL A 1 251 ? 9.177 51.281 99.646 1.00 24.31 251 VAL A O 1
ATOM 1982 N N . SER A 1 252 ? 8.075 49.934 101.083 1.00 27.20 252 SER A N 1
ATOM 1983 C CA . SER A 1 252 ? 6.962 50.851 101.298 1.00 26.85 252 SER A CA 1
ATOM 1984 C C . SER A 1 252 ? 6.289 50.558 102.642 1.00 27.94 252 SER A C 1
ATOM 1985 O O . SER A 1 252 ? 5.858 49.434 102.886 1.00 26.02 252 SER A O 1
ATOM 1988 N N . CYS A 1 253 ? 6.232 51.559 103.518 1.00 27.45 253 CYS A N 1
ATOM 1989 C CA . CYS A 1 253 ? 5.594 51.413 104.824 1.00 26.82 253 CYS A CA 1
ATOM 1990 C C . CYS A 1 253 ? 4.932 52.738 105.201 1.00 28.49 253 CYS A C 1
ATOM 1991 O O . CYS A 1 253 ? 5.411 53.436 106.091 1.00 27.03 253 CYS A O 1
ATOM 1994 N N . PRO A 1 254 ? 3.812 53.089 104.528 1.00 30.10 254 PRO A N 1
ATOM 1995 C CA . PRO A 1 254 ? 3.022 54.314 104.725 1.00 32.07 254 PRO A CA 1
ATOM 1996 C C . PRO A 1 254 ? 2.739 54.660 106.181 1.00 34.39 254 PRO A C 1
ATOM 1997 O O . PRO A 1 254 ? 2.780 55.828 106.570 1.00 35.50 254 PRO A O 1
ATOM 2001 N N . ASN A 1 255 ? 2.429 53.653 106.987 1.00 35.00 255 ASN A N 1
ATOM 2002 C CA . ASN A 1 255 ? 2.161 53.912 108.392 1.00 36.52 255 ASN A CA 1
ATOM 2003 C C . ASN A 1 255 ? 2.354 52.691 109.263 1.00 35.50 255 ASN A C 1
ATOM 2004 O O . ASN A 1 255 ? 1.471 51.841 109.375 1.00 36.33 255 ASN A O 1
ATOM 2009 N N . PRO A 1 256 ? 3.520 52.601 109.910 1.00 35.39 256 PRO A N 1
ATOM 2010 C CA . PRO A 1 256 ? 3.878 51.493 110.791 1.00 34.56 256 PRO A CA 1
ATOM 2011 C C . PRO A 1 256 ? 3.158 51.543 112.140 1.00 34.13 256 PRO A C 1
ATOM 2012 O O . PRO A 1 256 ? 3.041 52.604 112.752 1.00 33.34 256 PRO A O 1
ATOM 2016 N N . ALA A 1 257 ? 2.683 50.393 112.603 1.00 32.56 257 ALA A N 1
ATOM 2017 C CA . ALA A 1 257 ? 1.988 50.327 113.880 1.00 31.48 257 ALA A CA 1
ATOM 2018 C C . ALA A 1 257 ? 2.970 50.621 115.000 1.00 31.75 257 ALA A C 1
ATOM 2019 O O . ALA A 1 257 ? 2.591 51.139 116.046 1.00 31.45 257 ALA A O 1
ATOM 2021 N N . TYR A 1 258 ? 4.237 50.291 114.771 1.00 30.78 258 TYR A N 1
ATOM 2022 C CA . TYR A 1 258 ? 5.279 50.504 115.761 1.00 32.35 258 TYR A CA 1
ATOM 2023 C C . TYR A 1 258 ? 6.414 51.411 115.293 1.00 32.07 258 TYR A C 1
ATOM 2024 O O . TYR A 1 258 ? 6.736 51.468 114.108 1.00 30.90 258 TYR A O 1
ATOM 2033 N N . ALA A 1 259 ? 7.021 52.121 116.237 1.00 30.42 259 ALA A N 1
ATOM 2034 C CA . ALA A 1 259 ? 8.147 52.983 115.919 1.00 30.98 259 ALA A CA 1
ATOM 2035 C C . ALA A 1 259 ? 9.315 52.046 115.607 1.00 29.56 259 ALA A C 1
ATOM 2036 O O . ALA A 1 259 ? 9.458 51.004 116.242 1.00 28.79 259 ALA A O 1
ATOM 2038 N N . PHE A 1 260 ? 10.137 52.392 114.623 1.00 29.44 260 PHE A N 1
ATOM 2039 C CA . PHE A 1 260 ? 11.281 51.548 114.285 1.00 28.66 260 PHE A CA 1
ATOM 2040 C C . PHE A 1 260 ? 12.409 51.765 115.300 1.00 28.86 260 PHE A C 1
ATOM 2041 O O . PHE A 1 260 ? 12.464 52.806 115.957 1.00 29.01 260 PHE A O 1
ATOM 2049 N N . PRO A 1 261 ? 13.302 50.771 115.466 1.00 28.97 261 PRO A N 1
ATOM 2050 C CA . PRO A 1 261 ? 14.418 50.891 116.409 1.00 29.26 261 PRO A CA 1
ATOM 2051 C C . PRO A 1 261 ? 15.240 52.137 116.063 1.00 29.58 261 PRO A C 1
ATOM 2052 O O . PRO A 1 261 ? 15.312 52.539 114.897 1.00 30.00 261 PRO A O 1
ATOM 2056 N N . SER A 1 262 ? 15.846 52.736 117.082 1.00 32.04 262 SER A N 1
ATOM 2057 C CA . SER A 1 262 ? 16.637 53.951 116.922 1.00 31.51 262 SER A CA 1
ATOM 2058 C C . SER A 1 262 ? 17.785 53.858 115.918 1.00 31.93 262 SER A C 1
ATOM 2059 O O . SER A 1 262 ? 17.967 54.773 115.107 1.00 32.58 262 SER A O 1
ATOM 2062 N N . ASP A 1 263 ? 18.565 52.778 115.955 1.00 30.80 263 ASP A N 1
ATOM 2063 C CA . ASP A 1 263 ? 19.660 52.663 115.000 1.00 31.23 263 ASP A CA 1
ATOM 2064 C C . ASP A 1 263 ? 19.210 52.227 113.604 1.00 31.08 263 ASP A C 1
ATOM 2065 O O . ASP A 1 263 ? 20.036 51.858 112.768 1.00 31.67 263 ASP A O 1
ATOM 2070 N N . LEU A 1 264 ? 17.905 52.296 113.344 1.00 30.22 264 LEU A N 1
ATOM 2071 C CA . LEU A 1 264 ? 17.363 51.920 112.038 1.00 28.38 264 LEU A CA 1
ATOM 2072 C C . LEU A 1 264 ? 16.391 52.971 111.512 1.00 28.58 264 LEU A C 1
ATOM 2073 O O . LEU A 1 264 ? 15.941 52.893 110.374 1.00 27.06 264 LEU A O 1
ATOM 2078 N N . SER A 1 265 ? 16.074 53.965 112.331 1.00 30.38 265 SER A N 1
ATOM 2079 C CA . SER A 1 265 ? 15.120 54.986 111.925 1.00 31.87 265 SER A CA 1
ATOM 2080 C C . SER A 1 265 ? 15.572 55.941 110.815 1.00 32.88 265 SER A C 1
ATOM 2081 O O . SER A 1 265 ? 14.776 56.742 110.328 1.00 34.57 265 SER A O 1
ATOM 2084 N N . SER A 1 266 ? 16.832 55.859 110.399 1.00 33.59 266 SER A N 1
ATOM 2085 C CA . SER A 1 266 ? 17.305 56.745 109.339 1.00 32.91 266 SER A CA 1
ATOM 2086 C C . SER A 1 266 ? 17.176 56.085 107.964 1.00 31.50 266 SER A C 1
ATOM 2087 O O . SER A 1 266 ? 17.236 56.754 106.931 1.00 30.45 266 SER A O 1
ATOM 2090 N N . ILE A 1 267 ? 16.982 54.773 107.956 1.00 27.73 267 ILE A N 1
ATOM 2091 C CA . ILE A 1 267 ? 16.874 54.025 106.713 1.00 26.18 267 ILE A CA 1
ATOM 2092 C C . ILE A 1 267 ? 15.537 54.267 106.024 1.00 25.17 267 ILE A C 1
ATOM 2093 O O . ILE A 1 267 ? 14.482 54.060 106.604 1.00 23.89 267 ILE A O 1
ATOM 2098 N N . PRO A 1 268 ? 15.567 54.734 104.767 1.00 24.72 268 PRO A N 1
ATOM 2099 C CA . PRO A 1 268 ? 14.312 54.986 104.058 1.00 24.70 268 PRO A CA 1
ATOM 2100 C C . PRO A 1 268 ? 13.602 53.694 103.662 1.00 23.84 268 PRO A C 1
ATOM 2101 O O . PRO A 1 268 ? 14.208 52.622 103.644 1.00 22.73 268 PRO A O 1
ATOM 2105 N N . PHE A 1 269 ? 12.313 53.806 103.362 1.00 22.83 269 PHE A N 1
ATOM 2106 C CA . PHE A 1 269 ? 11.525 52.664 102.931 1.00 23.09 269 PHE A CA 1
ATOM 2107 C C . PHE A 1 269 ? 11.548 52.698 101.413 1.00 22.85 269 PHE A C 1
ATOM 2108 O O . PHE A 1 269 ? 10.778 53.420 100.774 1.00 23.58 269 PHE A O 1
ATOM 2116 N N . SER A 1 270 ? 12.462 51.916 100.848 1.00 22.92 270 SER A N 1
ATOM 2117 C CA . SER A 1 270 ? 12.649 51.848 99.410 1.00 24.04 270 SER A CA 1
ATOM 2118 C C . SER A 1 270 ? 13.596 50.702 99.125 1.00 22.44 270 SER A C 1
ATOM 2119 O O . SER A 1 270 ? 14.147 50.105 100.055 1.00 24.64 270 SER A O 1
ATOM 2122 N N . VAL A 1 271 ? 13.791 50.392 97.845 1.00 23.34 271 VAL A N 1
ATOM 2123 C CA . VAL A 1 271 ? 14.702 49.316 97.477 1.00 22.48 271 VAL A CA 1
ATOM 2124 C C . VAL A 1 271 ? 16.065 49.649 98.056 1.00 24.23 271 VAL A C 1
ATOM 2125 O O . VAL A 1 271 ? 16.744 48.787 98.613 1.00 24.08 271 VAL A O 1
ATOM 2129 N N . ALA A 1 272 ? 16.453 50.914 97.932 1.00 24.96 272 ALA A N 1
ATOM 2130 C CA . ALA A 1 272 ? 17.740 51.373 98.442 1.00 24.22 272 ALA A CA 1
ATOM 2131 C C . ALA A 1 272 ? 17.814 51.162 99.951 1.00 21.46 272 ALA A C 1
ATOM 2132 O O . ALA A 1 272 ? 18.839 50.732 100.479 1.00 21.00 272 ALA A O 1
ATOM 2134 N N . GLY A 1 273 ? 16.722 51.463 100.646 1.00 21.92 273 GLY A N 1
ATOM 2135 C CA . GLY A 1 273 ? 16.710 51.284 102.086 1.00 21.65 273 GLY A CA 1
ATOM 2136 C C . GLY A 1 273 ? 16.808 49.814 102.448 1.00 21.61 273 GLY A C 1
ATOM 2137 O O . GLY A 1 273 ? 17.427 49.442 103.443 1.00 22.57 273 GLY A O 1
ATOM 2138 N N . GLN A 1 274 ? 16.192 48.973 101.623 1.00 22.76 274 GLN A N 1
ATOM 2139 C CA . GLN A 1 274 ? 16.210 47.534 101.837 1.00 23.45 274 GLN A CA 1
ATOM 2140 C C . GLN A 1 274 ? 17.655 47.047 101.741 1.00 24.05 274 GLN A C 1
ATOM 2141 O O . GLN A 1 274 ? 18.090 46.184 102.500 1.00 23.17 274 GLN A O 1
ATOM 2147 N N . GLN A 1 275 ? 18.405 47.621 100.807 1.00 22.55 275 GLN A N 1
ATOM 2148 C CA . GLN A 1 275 ? 19.802 47.240 100.627 1.00 21.86 275 GLN A CA 1
ATOM 2149 C C . GLN A 1 275 ? 20.658 47.679 101.807 1.00 22.09 275 GLN A C 1
ATOM 2150 O O . GLN A 1 275 ? 21.492 46.924 102.289 1.00 22.77 275 GLN A O 1
ATOM 2156 N N . GLU A 1 276 ? 20.444 48.906 102.268 1.00 23.02 276 GLU A N 1
ATOM 2157 C CA . GLU A 1 276 ? 21.203 49.448 103.386 1.00 22.56 276 GLU A CA 1
ATOM 2158 C C . GLU A 1 276 ? 20.948 48.620 104.643 1.00 23.49 276 GLU A C 1
ATOM 2159 O O . GLU A 1 276 ? 21.870 48.302 105.385 1.00 22.49 276 GLU A O 1
ATOM 2165 N N . PHE A 1 277 ? 19.692 48.261 104.876 1.00 22.04 277 PHE A N 1
ATOM 2166 C CA . PHE A 1 277 ? 19.355 47.458 106.042 1.00 20.68 277 PHE A CA 1
ATOM 2167 C C . PHE A 1 277 ? 20.051 46.102 105.989 1.00 20.09 277 PHE A C 1
ATOM 2168 O O . PHE A 1 277 ? 20.676 45.674 106.952 1.00 19.75 277 PHE A O 1
ATOM 2176 N N . LEU A 1 278 ? 19.928 45.421 104.856 1.00 20.55 278 LEU A N 1
ATOM 2177 C CA . LEU A 1 278 ? 20.541 44.107 104.716 1.00 22.67 278 LEU A CA 1
ATOM 2178 C C . LEU A 1 278 ? 22.040 44.144 104.947 1.00 22.86 278 LEU A C 1
ATOM 2179 O O . LEU A 1 278 ? 22.593 43.273 105.615 1.00 20.56 278 LEU A O 1
ATOM 2184 N N . GLU A 1 279 ? 22.707 45.155 104.404 1.00 23.85 279 GLU A N 1
ATOM 2185 C CA . GLU A 1 279 ? 24.141 45.244 104.601 1.00 24.72 279 GLU A CA 1
ATOM 2186 C C . GLU A 1 279 ? 24.460 45.537 106.062 1.00 22.82 279 GLU A C 1
ATOM 2187 O O . GLU A 1 279 ? 25.409 44.984 106.614 1.00 23.60 279 GLU A O 1
ATOM 2193 N N . LYS A 1 280 ? 23.669 46.391 106.701 1.00 24.14 280 LYS A N 1
ATOM 2194 C CA . LYS A 1 280 ? 23.922 46.688 108.105 1.00 23.87 280 LYS A CA 1
ATOM 2195 C C . LYS A 1 280 ? 23.665 45.458 108.975 1.00 24.40 280 LYS A C 1
ATOM 2196 O O . LYS A 1 280 ? 24.382 45.219 109.949 1.00 21.31 280 LYS A O 1
ATOM 2202 N N . LEU A 1 281 ? 22.655 44.669 108.614 1.00 23.37 281 LEU A N 1
ATOM 2203 C CA . LEU A 1 281 ? 22.351 43.449 109.365 1.00 23.34 281 LEU A CA 1
ATOM 2204 C C . LEU A 1 281 ? 23.482 42.429 109.172 1.00 21.99 281 LEU A C 1
ATOM 2205 O O . LEU A 1 281 ? 23.940 41.803 110.125 1.00 23.79 281 LEU A O 1
ATOM 2210 N N . ALA A 1 282 ? 23.921 42.267 107.928 1.00 23.36 282 ALA A N 1
ATOM 2211 C CA . ALA A 1 282 ? 24.998 41.339 107.611 1.00 23.57 282 ALA A CA 1
ATOM 2212 C C . ALA A 1 282 ? 26.264 41.713 108.382 1.00 23.68 282 ALA A C 1
ATOM 2213 O O . ALA A 1 282 ? 27.060 40.848 108.741 1.00 24.84 282 ALA A O 1
ATOM 2215 N N . ALA A 1 283 ? 26.441 43.005 108.643 1.00 24.84 283 ALA A N 1
ATOM 2216 C CA . ALA A 1 283 ? 27.614 43.477 109.372 1.00 25.38 283 ALA A CA 1
ATOM 2217 C C . ALA A 1 283 ? 27.635 42.898 110.786 1.00 25.81 283 ALA A C 1
ATOM 2218 O O . ALA A 1 283 ? 28.658 42.387 111.248 1.00 25.20 283 ALA A O 1
ATOM 2220 N N . VAL A 1 284 ? 26.493 42.963 111.466 1.00 25.37 284 VAL A N 1
ATOM 2221 C CA . VAL A 1 284 ? 26.383 42.438 112.824 1.00 24.74 284 VAL A CA 1
ATOM 2222 C C . VAL A 1 284 ? 26.658 40.941 112.857 1.00 23.28 284 VAL A C 1
ATOM 2223 O O . VAL A 1 284 ? 27.416 40.456 113.694 1.00 22.75 284 VAL A O 1
ATOM 2227 N N . VAL A 1 285 ? 26.052 40.209 111.930 1.00 24.74 285 VAL A N 1
ATOM 2228 C CA . VAL A 1 285 ? 26.236 38.769 111.881 1.00 23.32 285 VAL A CA 1
ATOM 2229 C C . VAL A 1 285 ? 27.679 38.406 111.559 1.00 25.68 285 VAL A C 1
ATOM 2230 O O . VAL A 1 285 ? 28.256 37.514 112.179 1.00 24.72 285 VAL A O 1
ATOM 2234 N N . GLU A 1 286 ? 28.259 39.101 110.587 1.00 24.50 286 GLU A N 1
ATOM 2235 C CA . GLU A 1 286 ? 29.639 38.847 110.201 1.00 26.54 286 GLU A CA 1
ATOM 2236 C C . GLU A 1 286 ? 30.587 39.110 111.367 1.00 26.31 286 GLU A C 1
ATOM 2237 O O . GLU A 1 286 ? 31.528 38.354 111.590 1.00 26.87 286 GLU A O 1
ATOM 2243 N N . ALA A 1 287 ? 30.343 40.181 112.111 1.00 24.87 287 ALA A N 1
ATOM 2244 C CA . ALA A 1 287 ? 31.211 40.522 113.230 1.00 27.06 287 ALA A CA 1
ATOM 2245 C C . ALA A 1 287 ? 31.003 39.650 114.465 1.00 29.34 287 ALA A C 1
ATOM 2246 O O . ALA A 1 287 ? 31.726 39.795 115.451 1.00 30.95 287 ALA A O 1
ATOM 2248 N N . THR A 1 288 ? 30.024 38.749 114.415 1.00 28.46 288 THR A N 1
ATOM 2249 C CA . THR A 1 288 ? 29.744 37.871 115.549 1.00 29.18 288 THR A CA 1
ATOM 2250 C C . THR A 1 288 ? 30.533 36.577 115.393 1.00 27.18 288 THR A C 1
ATOM 2251 O O . THR A 1 288 ? 30.708 36.094 114.280 1.00 26.84 288 THR A O 1
ATOM 2255 N N . THR A 1 289 ? 31.006 36.015 116.504 1.00 29.71 289 THR A N 1
ATOM 2256 C CA . THR A 1 289 ? 31.757 34.770 116.437 1.00 31.31 289 THR A CA 1
ATOM 2257 C C . THR A 1 289 ? 30.817 33.659 115.964 1.00 32.67 289 THR A C 1
ATOM 2258 O O . THR A 1 289 ? 29.842 33.332 116.632 1.00 33.77 289 THR A O 1
ATOM 2262 N N . ASP A 1 290 ? 31.120 33.085 114.807 1.00 32.91 290 ASP A N 1
ATOM 2263 C CA . ASP A 1 290 ? 30.298 32.030 114.211 1.00 32.45 290 ASP A CA 1
ATOM 2264 C C . ASP A 1 290 ? 28.903 32.495 113.793 1.00 30.49 290 ASP A C 1
ATOM 2265 O O . ASP A 1 290 ? 27.909 31.781 113.979 1.00 30.67 290 ASP A O 1
ATOM 2270 N N . GLY A 1 291 ? 28.841 33.705 113.246 1.00 30.55 291 GLY A N 1
ATOM 2271 C CA . GLY A 1 291 ? 27.590 34.240 112.740 1.00 27.99 291 GLY A CA 1
ATOM 2272 C C . GLY A 1 291 ? 27.579 33.689 111.331 1.00 28.32 291 GLY A C 1
ATOM 2273 O O . GLY A 1 291 ? 28.358 34.133 110.487 1.00 29.58 291 GLY A O 1
ATOM 2274 N N . LEU A 1 292 ? 26.702 32.726 111.065 1.00 25.15 292 LEU A N 1
ATOM 2275 C CA . LEU A 1 292 ? 26.662 32.072 109.767 1.00 25.52 292 LEU A CA 1
ATOM 2276 C C . LEU A 1 292 ? 25.908 32.700 108.613 1.00 24.98 292 LEU A C 1
ATOM 2277 O O . LEU A 1 292 ? 26.298 32.528 107.459 1.00 25.15 292 LEU A O 1
ATOM 2282 N N . GLY A 1 293 ? 24.824 33.413 108.887 1.00 25.38 293 GLY A N 1
ATOM 2283 C CA . GLY A 1 293 ? 24.118 33.990 107.769 1.00 22.52 293 GLY A CA 1
ATOM 2284 C C . GLY A 1 293 ? 22.785 34.642 108.043 1.00 23.05 293 GLY A C 1
ATOM 2285 O O . GLY A 1 293 ? 22.366 34.828 109.187 1.00 21.24 293 GLY A O 1
ATOM 2286 N N . VAL A 1 294 ? 22.123 34.984 106.950 1.00 20.77 294 VAL A N 1
ATOM 2287 C CA . VAL A 1 294 ? 20.841 35.647 107.003 1.00 22.23 294 VAL A CA 1
ATOM 2288 C C . VAL A 1 294 ? 19.926 35.094 105.932 1.00 23.13 294 VAL A C 1
ATOM 2289 O O . VAL A 1 294 ? 20.351 34.867 104.799 1.00 22.43 294 VAL A O 1
ATOM 2293 N N . TYR A 1 295 ? 18.668 34.871 106.293 1.00 21.25 295 TYR A N 1
ATOM 2294 C CA . TYR A 1 295 ? 17.684 34.387 105.338 1.00 19.95 295 TYR A CA 1
ATOM 2295 C C . TYR A 1 295 ? 16.554 35.399 105.295 1.00 21.42 295 TYR A C 1
ATOM 2296 O O . TYR A 1 295 ? 15.933 35.672 106.325 1.00 20.42 295 TYR A O 1
ATOM 2305 N N . TYR A 1 296 ? 16.296 35.966 104.118 1.00 19.71 296 TYR A N 1
ATOM 2306 C CA . TYR A 1 296 ? 15.212 36.927 103.975 1.00 19.27 296 TYR A CA 1
ATOM 2307 C C . TYR A 1 296 ? 13.947 36.090 103.939 1.00 19.86 296 TYR A C 1
ATOM 2308 O O . TYR A 1 296 ? 13.945 35.010 103.359 1.00 21.74 296 TYR A O 1
ATOM 2317 N N . TRP A 1 297 ? 12.868 36.578 104.538 1.00 17.06 297 TRP A N 1
ATOM 2318 C CA . TRP A 1 297 ? 11.641 35.795 104.553 1.00 17.32 297 TRP A CA 1
ATOM 2319 C C . TRP A 1 297 ? 10.647 36.175 103.464 1.00 18.37 297 TRP A C 1
ATOM 2320 O O . TRP A 1 297 ? 10.158 37.305 103.428 1.00 17.39 297 TRP A O 1
ATOM 2331 N N . GLU A 1 298 ? 10.357 35.214 102.584 1.00 18.14 298 GLU A N 1
ATOM 2332 C CA . GLU A 1 298 ? 9.391 35.390 101.505 1.00 17.66 298 GLU A CA 1
ATOM 2333 C C . GLU A 1 298 ? 9.553 36.664 100.668 1.00 20.17 298 GLU A C 1
ATOM 2334 O O . GLU A 1 298 ? 8.636 37.482 100.569 1.00 20.94 298 GLU A O 1
ATOM 2340 N N . PRO A 1 299 ? 10.715 36.832 100.025 1.00 20.79 299 PRO A N 1
ATOM 2341 C CA . PRO A 1 299 ? 10.964 38.022 99.203 1.00 21.09 299 PRO A CA 1
ATOM 2342 C C . PRO A 1 299 ? 10.133 38.131 97.924 1.00 20.97 299 PRO A C 1
ATOM 2343 O O . PRO A 1 299 ? 10.051 39.203 97.329 1.00 24.71 299 PRO A O 1
ATOM 2347 N N . ALA A 1 300 ? 9.515 37.031 97.507 1.00 21.36 300 ALA A N 1
ATOM 2348 C CA . ALA A 1 300 ? 8.751 37.021 96.264 1.00 23.57 300 ALA A CA 1
ATOM 2349 C C . ALA A 1 300 ? 7.280 36.663 96.386 1.00 23.60 300 ALA A C 1
ATOM 2350 O O . ALA A 1 300 ? 6.663 36.277 95.394 1.00 24.20 300 ALA A O 1
ATOM 2352 N N . TRP A 1 301 ? 6.707 36.802 97.579 1.00 24.67 301 TRP A N 1
ATOM 2353 C CA . TRP A 1 301 ? 5.301 36.454 97.775 1.00 23.67 301 TRP A CA 1
ATOM 2354 C C . TRP A 1 301 ? 4.322 37.485 97.213 1.00 25.35 301 TRP A C 1
ATOM 2355 O O . TRP A 1 301 ? 3.682 38.220 97.968 1.00 23.75 301 TRP A O 1
ATOM 2366 N N . ILE A 1 302 ? 4.192 37.532 95.889 1.00 25.90 302 ILE A N 1
ATOM 2367 C CA . ILE A 1 302 ? 3.273 38.475 95.256 1.00 25.96 302 ILE A CA 1
ATOM 2368 C C . ILE A 1 302 ? 1.872 38.180 95.770 1.00 24.54 302 ILE A C 1
ATOM 2369 O O . ILE A 1 302 ? 1.467 37.017 95.840 1.00 26.02 302 ILE A O 1
ATOM 2374 N N . GLY A 1 303 ? 1.134 39.223 96.133 1.00 24.88 303 GLY A N 1
ATOM 2375 C CA . GLY A 1 303 ? -0.210 39.018 96.646 1.00 26.88 303 GLY A CA 1
ATOM 2376 C C . GLY A 1 303 ? -0.298 39.086 98.159 1.00 26.46 303 GLY A C 1
ATOM 2377 O O . GLY A 1 303 ? -1.394 39.110 9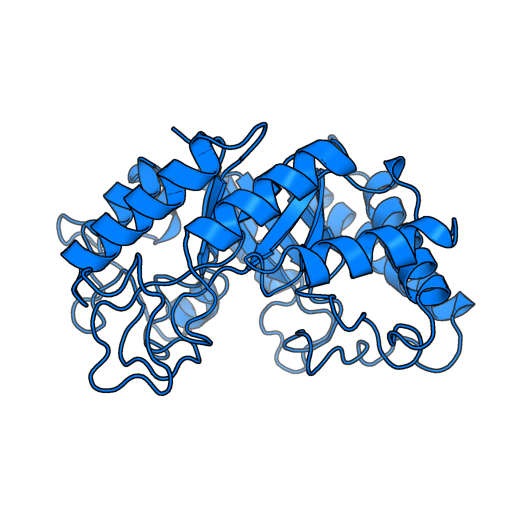8.728 1.00 27.16 303 GLY A O 1
ATOM 2378 N N . ASN A 1 304 ? 0.861 39.090 98.812 1.00 25.45 304 ASN A N 1
ATOM 2379 C CA . ASN A 1 304 ? 0.958 39.182 100.267 1.00 23.43 304 ASN A CA 1
ATOM 2380 C C . ASN A 1 304 ? 2.200 40.031 100.539 1.00 22.38 304 ASN A C 1
ATOM 2381 O O . ASN A 1 304 ? 3.030 39.704 101.382 1.00 21.10 304 ASN A O 1
ATOM 2386 N N . ALA A 1 305 ? 2.306 41.139 99.812 1.00 23.40 305 ALA A N 1
ATOM 2387 C CA . ALA A 1 305 ? 3.454 42.028 99.926 1.00 22.76 305 ALA A CA 1
ATOM 2388 C C . ALA A 1 305 ? 3.770 42.520 101.335 1.00 22.33 305 ALA A C 1
ATOM 2389 O O . ALA A 1 305 ? 4.928 42.784 101.650 1.00 23.02 305 ALA A O 1
ATOM 2391 N N . GLY A 1 306 ? 2.753 42.632 102.182 1.00 22.67 306 GLY A N 1
ATOM 2392 C CA . GLY A 1 306 ? 2.970 43.093 103.543 1.00 21.24 306 GLY A CA 1
ATOM 2393 C C . GLY A 1 306 ? 3.592 42.023 104.421 1.00 20.46 306 GLY A C 1
ATOM 2394 O O . GLY A 1 306 ? 4.185 42.323 105.461 1.00 19.94 306 GLY A O 1
ATOM 2395 N N . LEU A 1 307 ? 3.445 40.771 103.997 1.00 20.51 307 LEU A N 1
ATOM 2396 C CA . LEU A 1 307 ? 3.980 39.615 104.710 1.00 19.26 307 LEU A CA 1
ATOM 2397 C C . LEU A 1 307 ? 3.580 39.543 106.178 1.00 20.32 307 LEU A C 1
ATOM 2398 O O . LEU A 1 307 ? 4.377 39.131 107.018 1.00 20.38 307 LEU A O 1
ATOM 2403 N N . GLY A 1 308 ? 2.352 39.955 106.484 1.00 19.39 308 GLY A N 1
ATOM 2404 C CA . GLY A 1 308 ? 1.870 39.898 107.854 1.00 22.01 308 GLY A CA 1
ATOM 2405 C C . GLY A 1 308 ? 2.188 41.068 108.769 1.00 23.27 308 GLY A C 1
ATOM 2406 O O . GLY A 1 308 ? 1.785 41.072 109.938 1.00 23.28 308 GLY A O 1
ATOM 2407 N N . SER A 1 309 ? 2.907 42.060 108.252 1.00 23.51 309 SER A N 1
ATOM 2408 C CA . SER A 1 309 ? 3.275 43.227 109.045 1.00 22.13 309 SER A CA 1
ATOM 2409 C C . SER A 1 309 ? 2.312 44.385 108.790 1.00 22.65 309 SER A C 1
ATOM 2410 O O . SER A 1 309 ? 1.388 44.271 107.983 1.00 23.05 309 SER A O 1
ATOM 2413 N N . SER A 1 310 ? 2.539 45.494 109.486 1.00 20.42 310 SER A N 1
ATOM 2414 C CA . SER A 1 310 ? 1.707 46.684 109.316 1.00 22.85 310 SER A CA 1
ATOM 2415 C C . SER A 1 310 ? 2.234 47.512 108.138 1.00 23.07 310 SER A C 1
ATOM 2416 O O . SER A 1 310 ? 1.658 48.545 107.773 1.00 23.31 310 SER A O 1
ATOM 2419 N N . CYS A 1 311 ? 3.340 47.069 107.548 1.00 21.31 311 CYS A N 1
ATOM 2420 C CA . CYS A 1 311 ? 3.892 47.788 106.413 1.00 23.26 311 CYS A CA 1
ATOM 2421 C C . CYS A 1 311 ? 3.210 47.381 105.123 1.00 23.80 311 CYS A C 1
ATOM 2422 O O . CYS A 1 311 ? 2.591 46.321 105.044 1.00 26.61 311 CYS A O 1
ATOM 2425 N N . ALA A 1 312 ? 3.343 48.219 104.104 1.00 23.20 312 ALA A N 1
ATOM 2426 C CA . ALA A 1 312 ? 2.707 47.954 102.821 1.00 24.83 312 ALA A CA 1
ATOM 2427 C C . ALA A 1 312 ? 3.400 46.950 101.919 1.00 25.13 312 ALA A C 1
ATOM 2428 O O . ALA A 1 312 ? 2.741 46.128 101.288 1.00 24.24 312 ALA A O 1
ATOM 2430 N N . ASP A 1 313 ? 4.726 47.003 101.858 1.00 25.13 313 ASP A N 1
ATOM 2431 C CA . ASP A 1 313 ? 5.444 46.122 100.949 1.00 25.18 313 ASP A CA 1
ATOM 2432 C C . ASP A 1 313 ? 6.836 45.752 101.440 1.00 24.89 313 ASP A C 1
ATOM 2433 O O . ASP A 1 313 ? 7.698 46.620 101.575 1.00 24.97 313 ASP A O 1
ATOM 2438 N N . ASN A 1 314 ? 7.049 44.460 101.685 1.00 21.93 314 ASN A N 1
ATOM 2439 C CA . ASN A 1 314 ? 8.335 43.956 102.157 1.00 21.41 314 ASN A CA 1
ATOM 2440 C C . ASN A 1 314 ? 8.999 43.053 101.127 1.00 22.46 314 ASN A C 1
ATOM 2441 O O . ASN A 1 314 ? 10.043 42.469 101.393 1.00 21.35 314 ASN A O 1
ATOM 2446 N N . LEU A 1 315 ? 8.388 42.942 99.955 1.00 22.41 315 LEU A N 1
ATOM 2447 C CA . LEU A 1 315 ? 8.919 42.086 98.907 1.00 22.62 315 LEU A CA 1
ATOM 2448 C C . LEU A 1 315 ? 10.219 42.604 98.310 1.00 24.28 315 LEU A C 1
ATOM 2449 O O . LEU A 1 315 ? 10.608 43.756 98.523 1.00 23.86 315 LEU A O 1
ATOM 2454 N N . MET A 1 316 ? 10.898 41.728 97.576 1.00 25.25 316 MET A N 1
ATOM 2455 C CA . MET A 1 316 ? 12.135 42.088 96.901 1.00 27.91 316 MET A CA 1
ATOM 2456 C C . MET A 1 316 ? 11.889 41.977 95.393 1.00 28.96 316 MET A C 1
ATOM 2457 O O . MET A 1 316 ? 12.824 41.939 94.599 1.00 28.84 316 MET A O 1
ATOM 2462 N N . VAL A 1 317 ? 10.616 41.910 95.015 1.00 30.41 317 VAL A N 1
ATOM 2463 C CA . VAL A 1 317 ? 10.217 41.820 93.614 1.00 31.83 317 VAL A CA 1
ATOM 2464 C C . VAL A 1 317 ? 9.113 42.836 93.346 1.00 33.09 317 VAL A C 1
ATOM 2465 O O . VAL A 1 317 ? 8.342 43.169 94.246 1.00 30.61 317 VAL A O 1
ATOM 2469 N N . ASP A 1 318 ? 9.041 43.333 92.113 1.00 33.62 318 ASP A N 1
ATOM 2470 C CA . ASP A 1 318 ? 8.015 44.309 91.760 1.00 37.79 318 ASP A CA 1
ATOM 2471 C C . ASP A 1 318 ? 6.671 43.621 91.547 1.00 40.66 318 ASP A C 1
ATOM 2472 O O . ASP A 1 318 ? 6.512 42.800 90.642 1.00 40.65 318 ASP A O 1
ATOM 2477 N N . TYR A 1 319 ? 5.695 43.985 92.373 1.00 43.54 319 TYR A N 1
ATOM 2478 C CA . TYR A 1 319 ? 4.370 43.388 92.312 1.00 46.62 319 TYR A CA 1
ATOM 2479 C C . TYR A 1 319 ? 3.602 43.705 91.034 1.00 48.64 319 TYR A C 1
ATOM 2480 O O . TYR A 1 319 ? 2.479 43.221 90.840 1.00 51.09 319 TYR A O 1
ATOM 2489 N N . THR A 1 320 ? 4.178 44.522 90.158 1.00 48.61 320 THR A N 1
ATOM 2490 C CA . THR A 1 320 ? 3.491 44.827 88.909 1.00 48.61 320 THR A CA 1
ATOM 2491 C C . THR A 1 320 ? 4.206 44.184 87.730 1.00 49.38 320 THR A C 1
ATOM 2492 O O . THR A 1 320 ? 3.572 43.536 86.896 1.00 50.24 320 THR A O 1
ATOM 2496 N N . THR A 1 321 ? 5.524 44.349 87.671 1.00 49.40 321 THR A N 1
ATOM 2497 C CA . THR A 1 321 ? 6.316 43.798 86.575 1.00 49.85 321 THR A CA 1
ATOM 2498 C C . THR A 1 321 ? 6.805 42.371 86.807 1.00 49.63 321 THR A C 1
ATOM 2499 O O . THR A 1 321 ? 7.360 41.743 85.905 1.00 50.40 321 THR A O 1
ATOM 2503 N N . ASP A 1 322 ? 6.617 41.859 88.016 1.00 48.88 322 ASP A N 1
ATOM 2504 C CA . ASP A 1 322 ? 7.082 40.515 88.345 1.00 46.83 322 ASP A CA 1
ATOM 2505 C C . ASP A 1 322 ? 8.616 40.486 88.288 1.00 44.10 322 ASP A C 1
ATOM 2506 O O . ASP A 1 322 ? 9.231 39.416 88.38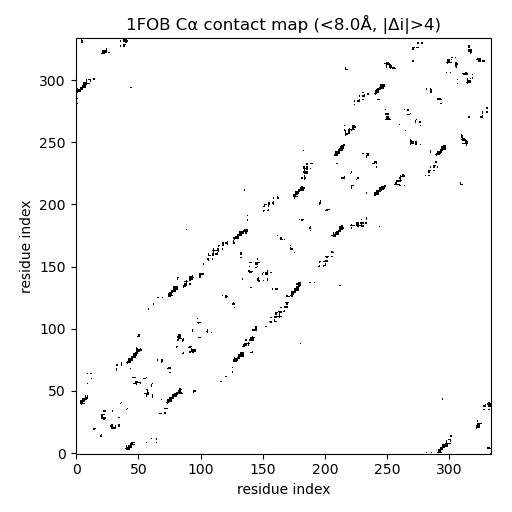5 1.00 44.46 322 ASP A O 1
ATOM 2511 N N . GLU A 1 323 ? 9.236 41.652 88.124 1.00 41.02 323 GLU A N 1
ATOM 2512 C CA . GLU A 1 323 ? 10.696 41.745 88.049 1.00 38.93 323 GLU A CA 1
ATOM 2513 C C . GLU A 1 323 ? 11.346 41.939 89.420 1.00 36.45 323 GLU A C 1
ATOM 2514 O O . GLU A 1 323 ? 10.898 42.761 90.220 1.00 35.09 323 GLU A O 1
ATOM 2520 N N . VAL A 1 324 ? 12.410 41.182 89.675 1.00 34.94 324 VAL A N 1
ATOM 2521 C CA . VAL A 1 324 ? 13.120 41.257 90.948 1.00 32.56 324 VAL A CA 1
ATOM 2522 C C . VAL A 1 324 ? 13.864 42.573 91.090 1.00 33.19 324 VAL A C 1
ATOM 2523 O O . VAL A 1 324 ? 14.329 43.153 90.093 1.00 32.92 324 VAL A O 1
ATOM 2527 N N . TYR A 1 325 ? 13.974 43.045 92.328 1.00 30.48 325 TYR A N 1
ATOM 2528 C CA . TYR A 1 325 ? 14.683 44.282 92.608 1.00 31.22 325 TYR A CA 1
ATOM 2529 C C . TYR A 1 325 ? 16.169 44.003 92.714 1.00 30.65 325 TYR A C 1
ATOM 2530 O O . TYR A 1 325 ? 16.602 42.859 92.908 1.00 28.33 325 TYR A O 1
ATOM 2539 N N . GLU A 1 326 ? 16.946 45.070 92.599 1.00 31.27 326 GLU A N 1
ATOM 2540 C CA . GLU A 1 326 ? 18.398 45.010 92.684 1.00 30.74 326 GLU A CA 1
ATOM 2541 C C . GLU A 1 326 ? 18.848 44.538 94.065 1.00 28.73 326 GLU A C 1
ATOM 2542 O O . GLU A 1 326 ? 19.996 44.136 94.253 1.00 26.82 326 GLU A O 1
ATOM 2548 N N . SER A 1 327 ? 17.939 44.581 95.035 1.00 27.04 327 SER A N 1
ATOM 2549 C CA . SER A 1 327 ? 18.265 44.147 96.387 1.00 24.94 327 SER A CA 1
ATOM 2550 C C . SER A 1 327 ? 18.574 42.650 96.458 1.00 23.80 327 SER A C 1
ATOM 2551 O O . SER A 1 327 ? 19.243 42.195 97.383 1.00 25.51 327 SER A O 1
ATOM 2554 N N . ILE A 1 328 ? 18.107 41.880 95.479 1.00 27.08 328 ILE A N 1
ATOM 2555 C CA . ILE A 1 328 ? 18.395 40.446 95.466 1.00 28.49 328 ILE A CA 1
ATOM 2556 C C . ILE A 1 328 ? 19.904 40.248 95.317 1.00 28.79 328 ILE A C 1
ATOM 2557 O O . ILE A 1 328 ? 20.486 39.324 95.897 1.00 27.13 328 ILE A O 1
ATOM 2562 N N . GLU A 1 329 ? 20.536 41.124 94.538 1.00 29.64 329 GLU A N 1
ATOM 2563 C CA . GLU A 1 329 ? 21.978 41.045 94.328 1.00 30.59 329 GLU A CA 1
ATOM 2564 C C . GLU A 1 329 ? 22.682 41.386 95.627 1.00 29.27 329 GLU A C 1
ATOM 2565 O O . GLU A 1 329 ? 23.693 40.771 95.988 1.00 28.72 329 GLU A O 1
ATOM 2571 N N . THR A 1 330 ? 22.142 42.368 96.340 1.00 27.66 330 THR A N 1
ATOM 2572 C CA . THR A 1 330 ? 22.720 42.776 97.611 1.00 26.21 330 THR A CA 1
ATOM 2573 C C . THR A 1 330 ? 22.671 41.608 98.606 1.00 26.55 330 THR A C 1
ATOM 2574 O O . THR A 1 330 ? 23.654 41.325 99.301 1.00 24.94 330 THR A O 1
ATOM 2578 N N . LEU A 1 331 ? 21.529 40.930 98.667 1.00 25.35 331 LEU A N 1
ATOM 2579 C CA . LEU A 1 331 ? 21.368 39.791 99.571 1.00 24.60 331 LEU A CA 1
ATOM 2580 C C . LEU A 1 331 ? 22.319 38.674 99.158 1.00 25.53 331 LEU A C 1
ATOM 2581 O O . LEU A 1 331 ? 22.971 38.054 100.001 1.00 25.17 331 LEU A O 1
ATOM 2586 N N . GLY A 1 332 ? 22.390 38.427 97.853 1.00 25.73 332 GLY A N 1
ATOM 2587 C CA . GLY A 1 332 ? 23.262 37.386 97.337 1.00 28.52 332 GLY A CA 1
ATOM 2588 C C . GLY A 1 332 ? 24.738 37.631 97.594 1.00 30.75 332 GLY A C 1
ATOM 2589 O O . GLY A 1 332 ? 25.526 36.682 97.614 1.00 30.28 332 GLY A O 1
ATOM 2590 N N . GLU A 1 333 ? 25.120 38.890 97.805 1.00 31.23 333 GLU A N 1
ATOM 2591 C CA . GLU A 1 333 ? 26.524 39.229 98.044 1.00 33.37 333 GLU A CA 1
ATOM 2592 C C . GLU A 1 333 ? 26.844 39.586 99.490 1.00 34.64 333 GLU A C 1
ATOM 2593 O O . GLU A 1 333 ? 27.924 40.109 99.776 1.00 33.32 333 GLU A O 1
ATOM 2599 N N . LEU A 1 334 ? 25.925 39.319 100.410 1.00 33.98 334 LEU A N 1
ATOM 2600 C CA . LEU A 1 334 ? 26.193 39.655 101.805 1.00 33.50 334 LEU A CA 1
ATOM 2601 C C . LEU A 1 334 ? 27.396 38.881 102.344 1.00 35.32 334 LEU A C 1
ATOM 2602 O O . LEU A 1 334 ? 27.475 37.650 102.129 1.00 35.89 334 LEU A O 1
#

Solvent-accessible surface area: 12341 Å² total; per-residue (Å²): 101,5,78,11,43,0,0,0,2,1,2,2,8,59,6,53,125,135,63,74,51,5,43,21,69,119,41,101,92,62,43,4,11,42,6,1,27,117,19,21,4,41,0,0,1,0,2,0,18,18,77,17,132,116,23,15,7,30,42,106,27,1,20,101,0,1,102,63,0,90,79,28,65,12,31,6,0,0,1,0,8,2,0,29,58,99,2,43,34,81,74,2,80,10,2,72,76,36,14,68,123,68,42,33,61,0,74,161,47,0,45,72,30,0,40,104,1,0,28,22,0,32,144,50,114,4,106,9,60,0,0,0,2,0,7,21,0,55,26,0,0,1,53,76,35,0,64,52,112,32,36,46,31,0,0,8,0,2,63,14,0,2,103,0,0,57,68,17,111,12,105,102,62,3,81,1,0,2,0,0,16,46,0,56,16,56,113,78,0,37,126,2,0,108,34,0,42,86,55,48,71,3,91,54,110,1,4,48,17,0,0,1,3,1,32,0,2,104,30,51,59,1,22,18,51,41,0,107,69,0,0,45,40,0,21,84,76,31,113,21,31,1,1,0,0,14,0,1,0,0,21,42,8,111,117,42,77,115,74,25,0,92,63,1,79,94,7,72,75,38,42,62,0,0,35,59,0,0,102,80,0,7,58,14,1,104,88,16,92,69,12,23,0,0,0,0,33,0,1,4,42,10,77,49,20,17,10,69,21,52,7,49,12,0,0,0,1,35,141,90,64,36,51,3,40,98,0,2,72,15,0,3,127,25

Sequence (334 aa):
ALTYRGADISSLLLLEDEGYSYKNLNGQTQALETILADAGINSIRQRVWVNPSDGSYDLDYNLELAKRVKAAGMSLYLDLHLSDTWADPSDQTTPSGWSTTDLGTLKWQLYNYTLEVCNTFAENDIDIEIISIGNEIRAGLLWPLGETSSYSNIGALLHSGAWGVKDSNLATTPKIMIHLDDGWSWDQQNYFYETVLATGELLSTDFDYFGVSYYPFYSASATLASLKTSLANLQSTYDKPVVVVETNWPVSCPNPAYAFPSDLSSIPFSVAGQQEFLEKLAAVVEATTDGLGVYYWEPAWIGNAGLGSSCADNLMVDYTTDEVYESIETLGEL

InterPro domains:
  IPR011683 Glycosyl hydrolase family 53 [PF07745] (20-345)
  IPR011683 Glycosyl hydrolase family 53 [PTHR34983] (11-345)
  IPR017853 Glycoside hydrolase superfamily [SSF51445] (18-342)

Organism: Aspergillus aculeatus (NCBI:txid5053)

Nearest PDB structures (foldseek):
  6q3r-assembly2_B  TM=1.001E+00  e=6.758E-66  Aspergillus aculeatus
  4bf7-assembly1_A  TM=9.958E-01  e=1.102E-55  Aspergillus nidulans FGSC A4
  1hju-assembly4_D  TM=9.937E-01  e=1.125E-51  Thermothelomyces thermophilus
  1hjq-assembly1_A  TM=9.932E-01  e=2.849E-51  Mycothermus thermophilus
  6gp5-assembly2_B  TM=8.925E-01  e=1.184E-25  Bacteroides thetaiotaomicron VPI-5482

B-factor: mean 28.0, std 7.72, range [14.18, 55.97]